Protein AF-A0A7Y6ERD9-F1 (afdb_monomer_lite)

Foldseek 3Di:
DDDDDDDFFEAPPPTPVVVLQVVDLFEWAKWFADLPPRDIDGADCDDPPQLFHWDADPPQLVRIFTQDPPPRDTHALVSTDCPPIWIAGPRFRWIDRPLPWIAGNVGHTDDRDPDYHYDDFQSPDPVDHSSRLVVQVVVCVPPVPSVSVSCRHGVSHHDYPPPDPPPDVVVVVVVDDDDPADDDPQFPDKDWDWDADQFKIWIWIWTAGPPRDIDTRDIDIQTGGRPDPVSVVVVVVVVPPD

InterPro domains:
  IPR046453 Phage terminase large subunit GpA, ATPase domain [PF05876] (3-79)
  IPR046454 Terminase large subunit GpA, endonuclease domain [PF20454] (116-241)
  IPR051220 Tail Fiber Assembly Chaperone [PTHR34413] (2-242)

pLDDT: mean 89.23, std 10.5, range [44.41, 98.19]

Organism: NCBI:txid248903

Radius of gyration: 27.46 Å; chains: 1; bounding box: 58×58×66 Å

Sequence (242 aa):
PKSIRGSTPKVRGTCQIERAASESPHFMRFHVACPHCGEEQYLKFGDKETPFGLKWTPDDPSSVFYLCEHNACVIRQQELDFTDARYICEKTGIWTRDGILWFSSSGEEIEPPDSVTFHIWTAYSPFTTWVQIVKDWMKTKGDTGKRKTFVNTTLGETWEAKIGERPDAEVMAERKEHYSAPVPDRVAYLTAGIDSQLDRYEMRVWGWGPGEESWLIDRQIIMGRHDDEQTLLRVDEAINKT

Structure (mmCIF, N/CA/C/O backbone):
data_AF-A0A7Y6ERD9-F1
#
_entry.id   AF-A0A7Y6ERD9-F1
#
loop_
_atom_site.group_PDB
_atom_site.id
_atom_site.type_symbol
_atom_site.label_atom_id
_atom_site.label_alt_id
_atom_site.label_comp_id
_atom_site.label_asym_id
_atom_site.label_entity_id
_atom_site.label_seq_id
_atom_site.pdbx_PDB_ins_code
_atom_site.Cartn_x
_atom_site.Cartn_y
_atom_site.Cartn_z
_atom_site.occupancy
_atom_site.B_iso_or_equiv
_atom_site.auth_seq_id
_atom_site.auth_comp_id
_atom_site.auth_asym_id
_atom_site.auth_atom_id
_atom_site.pdbx_PDB_model_num
ATOM 1 N N . PRO A 1 1 ? 16.386 22.119 -12.953 1.00 76.25 1 PRO A N 1
ATOM 2 C CA . PRO A 1 1 ? 16.936 21.617 -11.669 1.00 76.25 1 PRO A CA 1
ATOM 3 C C . PRO A 1 1 ? 16.232 20.306 -11.303 1.00 76.25 1 PRO A C 1
ATOM 5 O O . PRO A 1 1 ? 15.013 20.255 -11.425 1.00 76.25 1 PRO A O 1
ATOM 8 N N . LYS A 1 2 ? 16.966 19.254 -10.917 1.00 82.62 2 LYS A N 1
ATOM 9 C CA . LYS A 1 2 ? 16.381 17.947 -10.567 1.00 82.62 2 LYS A CA 1
ATOM 10 C C . LYS A 1 2 ? 15.686 18.037 -9.202 1.00 82.62 2 LYS A C 1
ATOM 12 O O . LYS A 1 2 ? 16.305 18.487 -8.242 1.00 82.62 2 LYS A O 1
ATOM 17 N N . SER A 1 3 ? 14.421 17.623 -9.108 1.00 88.06 3 SER A N 1
ATOM 18 C CA . SER A 1 3 ? 13.682 17.528 -7.839 1.00 88.06 3 SER A CA 1
ATOM 19 C C . SER A 1 3 ? 13.480 16.058 -7.486 1.00 88.06 3 SER A C 1
ATOM 21 O O . SER A 1 3 ? 12.948 15.304 -8.293 1.00 88.06 3 SER A O 1
ATOM 23 N N . ILE A 1 4 ? 13.924 15.645 -6.298 1.00 90.38 4 ILE A N 1
ATOM 24 C CA . ILE A 1 4 ? 13.724 14.288 -5.778 1.00 90.38 4 ILE A CA 1
ATOM 25 C C . ILE A 1 4 ? 12.970 14.423 -4.460 1.00 90.38 4 ILE A C 1
ATOM 27 O O . ILE A 1 4 ? 13.402 15.153 -3.567 1.00 90.38 4 ILE A O 1
ATOM 31 N N . ARG A 1 5 ? 11.829 13.744 -4.349 1.00 91.00 5 ARG A N 1
ATOM 32 C CA . ARG A 1 5 ? 10.969 13.748 -3.161 1.00 91.00 5 ARG A CA 1
ATOM 33 C C . ARG A 1 5 ? 10.787 12.302 -2.706 1.00 91.00 5 ARG A C 1
ATOM 35 O O . ARG A 1 5 ? 10.444 11.452 -3.517 1.00 91.00 5 ARG A O 1
ATOM 42 N N . GLY A 1 6 ? 11.009 12.031 -1.423 1.00 89.38 6 GLY A N 1
ATOM 43 C CA . GLY A 1 6 ? 10.802 10.714 -0.821 1.00 89.38 6 GLY A CA 1
ATOM 44 C C . GLY A 1 6 ? 10.173 10.859 0.559 1.00 89.38 6 GLY A C 1
ATOM 45 O O . GLY A 1 6 ? 10.646 11.646 1.377 1.00 89.38 6 GLY A O 1
ATOM 46 N N . SER A 1 7 ? 9.072 10.153 0.806 1.00 87.94 7 SER A N 1
ATOM 47 C CA . SER A 1 7 ? 8.397 10.113 2.105 1.00 87.94 7 SER A CA 1
ATOM 48 C C . SER A 1 7 ? 7.413 8.946 2.147 1.00 87.94 7 SER A C 1
ATOM 50 O O . SER A 1 7 ? 6.998 8.454 1.099 1.00 87.94 7 SER A O 1
ATOM 52 N N . THR A 1 8 ? 7.001 8.535 3.342 1.00 84.12 8 THR A N 1
ATOM 53 C CA . THR A 1 8 ? 5.861 7.631 3.500 1.00 84.12 8 THR A CA 1
ATOM 54 C C . THR A 1 8 ? 4.551 8.407 3.343 1.00 84.12 8 THR A C 1
ATOM 56 O O . THR A 1 8 ? 4.443 9.548 3.820 1.00 84.12 8 THR A O 1
ATOM 59 N N . PRO A 1 9 ? 3.530 7.834 2.683 1.00 87.81 9 PRO A N 1
ATOM 60 C CA . PRO A 1 9 ? 2.227 8.473 2.617 1.00 87.81 9 PRO A CA 1
ATOM 61 C C . PRO A 1 9 ? 1.593 8.652 3.995 1.00 87.81 9 PRO A C 1
ATOM 63 O O . PRO A 1 9 ? 1.952 7.994 4.966 1.00 87.81 9 PRO A O 1
ATOM 66 N N . LYS A 1 10 ? 0.653 9.593 4.087 1.00 89.56 10 LYS A N 1
ATOM 67 C CA . LYS A 1 10 ? -0.085 9.905 5.318 1.00 89.56 10 LYS A CA 1
ATOM 68 C C . LYS A 1 10 ? -1.585 9.809 5.048 1.00 89.56 10 LYS A C 1
ATOM 70 O O . LYS A 1 10 ? -2.051 8.835 4.464 1.00 89.56 10 LYS A O 1
ATOM 75 N N . VAL A 1 11 ? -2.354 10.801 5.481 1.00 86.00 11 VAL A N 1
ATOM 76 C CA . VAL A 1 11 ? -3.797 10.862 5.249 1.00 86.00 11 VAL A CA 1
ATOM 77 C C . VAL A 1 11 ? -4.055 11.292 3.809 1.00 86.00 11 VAL A C 1
ATOM 79 O O . VAL A 1 11 ? -3.484 12.288 3.360 1.00 86.00 11 VAL A O 1
ATOM 82 N N . ARG A 1 12 ? -4.912 10.550 3.110 1.00 83.62 12 ARG A N 1
ATOM 83 C CA . ARG A 1 12 ? -5.356 10.858 1.748 1.00 83.62 12 ARG A CA 1
ATOM 84 C C . ARG A 1 12 ? -5.877 12.296 1.644 1.00 83.62 12 ARG A C 1
ATOM 86 O O . ARG A 1 12 ? -6.495 12.809 2.576 1.00 83.62 12 ARG A O 1
ATOM 93 N N . GLY A 1 13 ? -5.578 12.972 0.540 1.00 80.00 13 GLY A N 1
ATOM 94 C CA . GLY A 1 13 ? -6.020 14.338 0.240 1.00 80.00 13 GLY A CA 1
ATOM 95 C C . GLY A 1 13 ? -5.223 15.450 0.933 1.00 80.00 13 GLY A C 1
ATOM 96 O O . GLY A 1 13 ? -5.180 16.571 0.436 1.00 80.00 13 GLY A O 1
ATOM 97 N N . THR A 1 14 ? -4.530 15.157 2.039 1.00 80.50 14 THR A N 1
ATOM 98 C CA . THR A 1 14 ? -3.622 16.113 2.719 1.00 80.50 14 THR A CA 1
ATOM 99 C C . THR A 1 14 ? -2.149 15.721 2.595 1.00 80.50 14 THR A C 1
ATOM 101 O O . THR A 1 14 ? -1.252 16.447 3.035 1.00 80.50 14 THR A O 1
ATOM 104 N N . CYS A 1 15 ? -1.870 14.560 2.001 1.00 84.50 15 CYS A N 1
ATOM 105 C CA . CYS A 1 15 ? -0.537 14.003 1.922 1.00 84.50 15 CYS A CA 1
ATOM 106 C C . CYS A 1 15 ? 0.304 14.685 0.830 1.00 84.50 15 CYS A C 1
ATOM 108 O O . CYS A 1 15 ? -0.015 14.656 -0.355 1.00 84.50 15 CYS A O 1
ATOM 110 N N . GLN A 1 16 ? 1.441 15.262 1.229 1.00 86.50 16 GLN A N 1
ATOM 111 C CA . GLN A 1 16 ? 2.345 15.950 0.301 1.00 86.50 16 GLN A CA 1
ATOM 112 C C . GLN A 1 16 ? 2.974 15.007 -0.731 1.00 86.50 16 GLN A C 1
ATOM 114 O O . GLN A 1 16 ? 3.121 15.397 -1.888 1.00 86.50 16 GLN A O 1
ATOM 119 N N . ILE A 1 17 ? 3.335 13.778 -0.331 1.00 89.69 17 ILE A N 1
ATOM 120 C CA . ILE A 1 17 ? 3.930 12.810 -1.261 1.00 89.69 17 ILE A CA 1
ATOM 121 C C . ILE A 1 17 ? 2.890 12.252 -2.234 1.00 89.69 17 ILE A C 1
ATOM 123 O O . ILE A 1 17 ? 3.212 12.073 -3.398 1.00 89.69 17 ILE A O 1
ATOM 127 N N . GLU A 1 18 ? 1.635 12.082 -1.806 1.00 89.50 18 GLU A N 1
ATOM 128 C CA . GLU A 1 18 ? 0.522 11.738 -2.701 1.00 89.50 18 GLU A CA 1
ATOM 129 C C . GLU A 1 1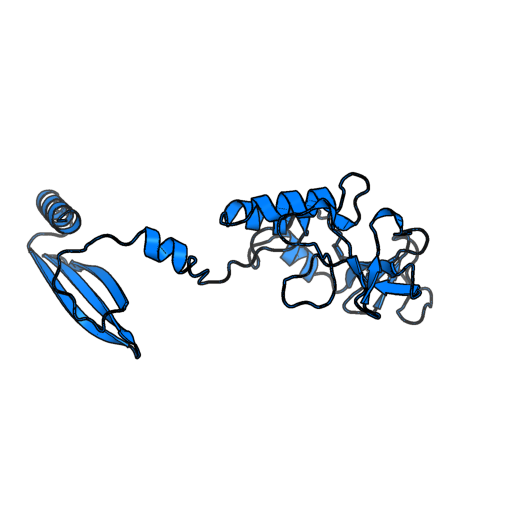8 ? 0.322 12.817 -3.768 1.00 89.50 18 GLU A C 1
ATOM 131 O O . GLU A 1 18 ? 0.272 12.512 -4.958 1.00 89.50 18 GLU A O 1
ATOM 136 N N . ARG A 1 19 ? 0.284 14.092 -3.358 1.00 88.06 19 ARG A N 1
ATOM 137 C CA . ARG A 1 19 ? 0.171 15.212 -4.297 1.00 88.06 19 ARG A CA 1
ATOM 138 C C . ARG A 1 19 ? 1.338 15.233 -5.283 1.00 88.06 19 ARG A C 1
ATOM 140 O O . ARG A 1 19 ? 1.111 15.252 -6.487 1.00 88.06 19 ARG A O 1
ATOM 147 N N . ALA A 1 20 ? 2.572 15.152 -4.787 1.00 89.44 20 ALA A N 1
ATOM 148 C CA . ALA A 1 20 ? 3.766 15.103 -5.628 1.00 89.44 20 ALA A CA 1
ATOM 149 C C . ALA A 1 20 ? 3.763 13.909 -6.599 1.00 89.44 20 ALA A C 1
ATOM 151 O O . ALA A 1 20 ? 4.152 14.060 -7.751 1.00 89.44 20 ALA A O 1
ATOM 152 N N . ALA A 1 21 ? 3.305 12.741 -6.147 1.00 91.19 21 ALA A N 1
ATOM 153 C CA . ALA A 1 21 ? 3.159 11.553 -6.976 1.00 91.19 21 ALA A CA 1
ATOM 154 C C . ALA A 1 21 ? 2.118 11.751 -8.089 1.00 91.19 21 ALA A C 1
ATOM 156 O O . ALA A 1 21 ? 2.319 11.330 -9.227 1.00 91.19 21 ALA A O 1
ATOM 157 N N . SER A 1 22 ? 1.006 12.420 -7.772 1.00 89.88 22 SER A N 1
ATOM 158 C CA . SER A 1 22 ? -0.070 12.696 -8.729 1.00 89.88 22 SER A CA 1
ATOM 159 C C . SER A 1 22 ? 0.305 13.724 -9.803 1.00 89.88 22 SER A C 1
ATOM 161 O O . SER A 1 22 ? -0.257 13.676 -10.894 1.00 89.88 22 SER A O 1
ATOM 163 N N . GLU A 1 23 ? 1.274 14.607 -9.523 1.00 91.50 23 GLU A N 1
ATOM 164 C CA . GLU A 1 23 ? 1.829 15.563 -10.497 1.00 91.50 23 GLU A CA 1
ATOM 165 C C . GLU A 1 23 ? 2.577 14.852 -11.637 1.00 91.50 23 GLU A C 1
ATOM 167 O O . GLU A 1 23 ? 2.706 15.405 -12.729 1.00 91.50 23 GLU A O 1
ATOM 172 N N . SER A 1 24 ? 3.067 13.628 -11.409 1.00 91.50 24 SER A N 1
ATOM 173 C CA . SER A 1 24 ? 3.712 12.834 -12.450 1.00 91.50 24 SER A CA 1
ATOM 174 C C . SER A 1 24 ? 2.681 12.081 -13.309 1.00 91.50 24 SER A C 1
ATOM 176 O O . SER A 1 24 ? 1.790 11.391 -12.785 1.00 91.50 24 SER A O 1
ATOM 178 N N . PRO A 1 25 ? 2.822 12.121 -14.648 1.00 92.88 25 PRO A N 1
ATOM 179 C CA . PRO A 1 25 ? 2.014 11.295 -15.538 1.00 92.88 25 PRO A CA 1
ATOM 180 C C . PRO A 1 25 ? 2.385 9.806 -15.454 1.00 92.88 25 PRO A C 1
ATOM 182 O O . PRO A 1 25 ? 1.611 8.971 -15.921 1.00 92.88 25 PRO A O 1
ATOM 185 N N . HIS A 1 26 ? 3.516 9.456 -14.831 1.00 95.81 26 HIS A N 1
ATOM 186 C CA . HIS A 1 26 ? 4.028 8.091 -14.771 1.00 95.81 26 HIS A CA 1
ATOM 187 C C . HIS A 1 26 ? 4.085 7.581 -13.330 1.00 95.81 26 HIS A C 1
ATOM 189 O O . HIS A 1 26 ? 4.897 8.034 -12.524 1.00 95.81 26 HIS A O 1
ATOM 195 N N . PHE A 1 27 ? 3.215 6.622 -13.009 1.00 96.62 27 PHE A N 1
ATOM 196 C CA . PHE A 1 27 ? 3.163 5.977 -11.699 1.00 96.62 27 PHE A CA 1
ATOM 197 C C . PHE A 1 27 ? 3.638 4.530 -11.827 1.00 96.62 27 PHE A C 1
ATOM 199 O O . PHE A 1 27 ? 2.921 3.672 -12.339 1.00 96.62 27 PHE A O 1
ATOM 206 N N . MET A 1 28 ? 4.869 4.288 -11.399 1.00 97.75 28 MET A N 1
ATOM 207 C CA . MET A 1 28 ? 5.601 3.048 -11.602 1.00 97.75 28 MET A CA 1
ATOM 208 C C . MET A 1 28 ? 5.367 2.080 -10.439 1.00 97.75 28 MET A C 1
ATOM 210 O O . MET A 1 28 ? 5.670 2.401 -9.284 1.00 97.75 28 MET A O 1
ATOM 214 N N . ARG A 1 29 ? 4.893 0.872 -10.747 1.00 97.88 29 ARG A N 1
ATOM 215 C CA . ARG A 1 29 ? 4.809 -0.263 -9.816 1.00 97.88 29 ARG A CA 1
ATOM 216 C C . ARG A 1 29 ? 5.898 -1.268 -10.125 1.00 97.88 29 ARG A C 1
ATOM 218 O O . ARG A 1 29 ? 6.278 -1.420 -11.279 1.00 97.88 29 ARG A O 1
ATOM 225 N N . PHE A 1 30 ? 6.379 -1.967 -9.105 1.00 97.88 30 PHE A N 1
ATOM 226 C CA . PHE A 1 30 ? 7.384 -3.010 -9.277 1.00 97.88 30 PHE A CA 1
ATOM 227 C C . PHE A 1 30 ? 6.714 -4.352 -9.595 1.00 97.88 30 PHE A C 1
ATOM 229 O O . PHE A 1 30 ? 6.098 -4.969 -8.724 1.00 97.88 30 PHE A O 1
ATOM 236 N N . HIS A 1 31 ? 6.791 -4.780 -10.850 1.00 97.88 31 HIS A N 1
ATOM 237 C CA . HIS A 1 31 ? 6.211 -6.028 -11.330 1.00 97.88 31 HIS A CA 1
ATOM 238 C C . HIS A 1 31 ? 7.213 -7.173 -11.210 1.00 97.88 31 HIS A C 1
ATOM 240 O O . HIS A 1 31 ? 8.402 -7.008 -11.479 1.00 97.88 31 HIS A O 1
ATOM 246 N N . VAL A 1 32 ? 6.702 -8.336 -10.824 1.00 97.25 32 VAL A N 1
ATOM 247 C CA . VAL A 1 32 ? 7.420 -9.603 -10.709 1.00 97.25 32 VAL A CA 1
ATOM 248 C C . VAL A 1 32 ? 6.635 -10.684 -11.443 1.00 97.25 32 VAL A C 1
ATOM 250 O O . VAL A 1 32 ? 5.400 -10.683 -11.426 1.00 97.25 32 VAL A O 1
ATOM 253 N N . ALA A 1 33 ? 7.339 -11.606 -12.092 1.00 96.94 33 ALA A N 1
ATOM 254 C CA . ALA A 1 33 ? 6.712 -12.742 -12.751 1.00 96.94 33 ALA A CA 1
ATOM 255 C C . ALA A 1 33 ? 6.237 -13.769 -11.714 1.00 96.94 33 ALA A C 1
ATOM 257 O O . ALA A 1 33 ? 6.915 -14.049 -10.722 1.00 96.94 33 ALA A O 1
ATOM 258 N N . CYS A 1 34 ? 5.063 -14.360 -11.935 1.00 97.12 34 CYS A N 1
ATOM 259 C CA . CYS A 1 34 ? 4.647 -15.526 -11.167 1.00 97.12 34 CYS A CA 1
ATOM 260 C C . CYS A 1 34 ? 5.560 -16.722 -11.502 1.00 97.12 34 CYS A C 1
ATOM 262 O O . CYS A 1 34 ? 5.625 -17.100 -12.672 1.00 97.12 34 CYS A O 1
ATOM 264 N N . PRO A 1 35 ? 6.170 -17.407 -10.516 1.00 96.81 35 PRO A N 1
ATOM 265 C CA . PRO A 1 35 ? 7.061 -18.543 -10.781 1.00 96.81 35 PRO A CA 1
ATOM 266 C C . PRO A 1 35 ? 6.347 -19.766 -11.380 1.00 96.81 35 PRO A C 1
ATOM 268 O O . PRO A 1 35 ? 7.000 -20.679 -11.876 1.00 96.81 35 PRO A O 1
ATOM 271 N N . HIS A 1 36 ? 5.010 -19.805 -11.346 1.00 96.88 36 HIS A N 1
ATOM 272 C CA . HIS A 1 36 ? 4.224 -20.940 -11.837 1.00 96.88 36 HIS A CA 1
ATOM 273 C C . HIS A 1 36 ? 3.577 -20.700 -13.204 1.00 96.88 36 HIS A C 1
ATOM 275 O O . HIS A 1 36 ? 3.458 -21.644 -13.979 1.00 96.88 36 HIS A O 1
ATOM 281 N N . CYS A 1 37 ? 3.144 -19.470 -13.505 1.00 96.62 37 CYS A N 1
ATOM 282 C CA . CYS A 1 37 ? 2.483 -19.153 -14.778 1.00 96.62 37 CYS A CA 1
ATOM 283 C C . CYS A 1 37 ? 3.242 -18.151 -15.657 1.00 96.62 37 CYS A C 1
ATOM 285 O O . CYS A 1 37 ? 2.848 -17.948 -16.797 1.00 96.62 37 CYS A O 1
ATOM 287 N N . GLY A 1 38 ? 4.312 -17.528 -15.157 1.00 95.69 38 GLY A N 1
ATOM 288 C CA . GLY A 1 38 ? 5.125 -16.558 -15.898 1.00 95.69 38 GLY A CA 1
ATOM 289 C C . GLY A 1 38 ? 4.508 -15.164 -16.032 1.00 95.69 38 GLY A C 1
ATOM 290 O O . GLY A 1 38 ? 5.237 -14.217 -16.306 1.00 95.69 38 GLY A O 1
ATOM 291 N N . GLU A 1 39 ? 3.205 -15.009 -15.790 1.00 96.31 39 GLU A N 1
ATOM 292 C CA . GLU A 1 39 ? 2.528 -13.715 -15.908 1.00 96.31 39 GLU A CA 1
ATOM 293 C C . GLU A 1 39 ? 3.037 -12.698 -14.877 1.00 96.31 39 GLU A C 1
ATOM 295 O O . GLU A 1 39 ? 3.214 -13.009 -13.691 1.00 96.31 39 GLU A O 1
ATOM 300 N N . GLU A 1 40 ? 3.256 -11.465 -15.336 1.00 95.31 40 GLU A N 1
ATOM 301 C CA . GLU A 1 40 ? 3.772 -10.366 -14.523 1.00 95.31 40 GLU A CA 1
ATOM 302 C C . GLU A 1 40 ? 2.666 -9.684 -13.718 1.00 95.31 40 GLU A C 1
ATOM 304 O O . GLU A 1 40 ? 1.596 -9.359 -14.226 1.00 95.31 40 GLU A O 1
ATOM 309 N N . GLN A 1 41 ? 2.951 -9.392 -12.454 1.00 96.25 41 GLN A N 1
ATOM 310 C CA . GLN A 1 41 ? 2.038 -8.697 -11.548 1.00 96.25 41 GLN A CA 1
ATOM 311 C C . GLN A 1 41 ? 2.835 -7.901 -10.523 1.00 96.25 41 GLN A C 1
ATOM 313 O O . GLN A 1 41 ? 3.973 -8.248 -10.209 1.00 96.25 41 GLN A O 1
ATOM 318 N N . TYR A 1 42 ? 2.239 -6.874 -9.931 1.00 96.94 42 TYR A N 1
ATOM 319 C CA . TYR A 1 42 ? 2.773 -6.317 -8.692 1.00 96.94 42 TYR A CA 1
ATOM 320 C C . TYR A 1 42 ? 2.030 -6.916 -7.497 1.00 96.94 42 TYR A C 1
ATOM 322 O O . TYR A 1 42 ? 0.828 -7.174 -7.541 1.00 96.94 42 TYR A O 1
ATOM 330 N N . LEU A 1 43 ? 2.759 -7.151 -6.411 1.00 96.75 43 LEU A N 1
ATOM 331 C CA . LEU A 1 43 ? 2.226 -7.737 -5.197 1.00 96.75 43 LEU A CA 1
ATOM 332 C C . LEU A 1 43 ? 1.262 -6.765 -4.526 1.00 96.75 43 LEU A C 1
ATOM 334 O O . LEU A 1 43 ? 1.602 -5.607 -4.282 1.00 96.75 43 LEU A O 1
ATOM 338 N N . LYS A 1 44 ? 0.084 -7.267 -4.167 1.00 95.88 44 LYS A N 1
ATOM 339 C CA . LYS A 1 44 ? -0.929 -6.555 -3.381 1.00 95.88 44 LYS A CA 1
ATOM 340 C C . LYS A 1 44 ? -1.112 -7.245 -2.035 1.00 95.88 44 LYS A C 1
ATOM 342 O O . LYS A 1 44 ? -1.067 -8.470 -1.952 1.00 95.88 44 LYS A O 1
ATOM 347 N N . PHE A 1 45 ? -1.355 -6.474 -0.977 1.00 95.50 45 PHE A N 1
ATOM 348 C CA . PHE A 1 45 ? -1.686 -7.070 0.320 1.00 95.50 45 PHE A CA 1
ATOM 349 C C . PHE A 1 45 ? -2.980 -7.888 0.231 1.00 95.50 45 PHE A C 1
ATOM 351 O O . PHE A 1 45 ? -3.013 -9.029 0.679 1.00 95.50 45 PHE A O 1
ATOM 358 N N . GLY A 1 46 ? -3.991 -7.345 -0.454 1.00 87.56 46 GLY A N 1
ATOM 359 C CA . GLY A 1 46 ? -5.305 -7.964 -0.606 1.00 87.56 46 GLY A CA 1
ATOM 360 C C . GLY A 1 46 ? -6.189 -7.775 0.628 1.00 87.56 46 GLY A C 1
ATO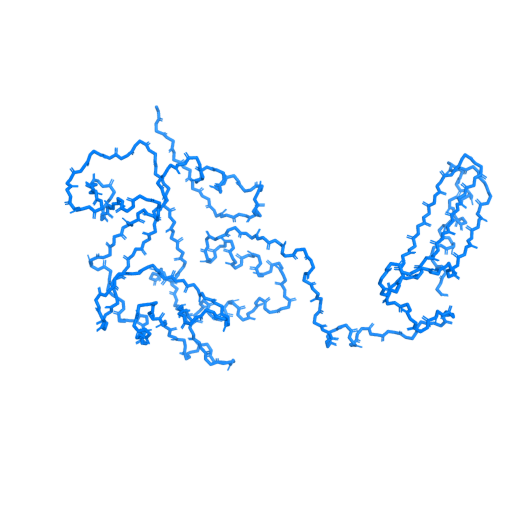M 361 O O . GLY A 1 46 ? -5.734 -7.414 1.712 1.00 87.56 46 GLY A O 1
ATOM 362 N N . ASP A 1 47 ? -7.482 -8.015 0.458 1.00 81.44 47 ASP A N 1
ATOM 363 C CA . ASP A 1 47 ? -8.455 -8.058 1.547 1.00 81.44 47 ASP A CA 1
ATOM 364 C C . ASP A 1 47 ? -9.242 -9.379 1.511 1.00 81.44 47 ASP A C 1
ATOM 366 O O . ASP A 1 47 ? -8.861 -10.336 0.828 1.00 81.44 47 ASP A O 1
ATOM 370 N N . LYS A 1 48 ? -10.312 -9.468 2.307 1.00 76.81 48 LYS A N 1
ATOM 371 C CA . LYS A 1 48 ? -11.141 -10.676 2.398 1.00 76.81 48 LYS A CA 1
ATOM 372 C C . LYS A 1 48 ? -11.928 -10.947 1.108 1.00 76.81 48 LYS A C 1
ATOM 374 O O . LYS A 1 48 ? -12.268 -12.098 0.859 1.00 76.81 48 LYS A O 1
ATOM 379 N N . GLU A 1 49 ? -12.214 -9.918 0.316 1.00 81.69 49 GLU A N 1
ATOM 380 C CA . GLU A 1 49 ? -13.055 -10.001 -0.885 1.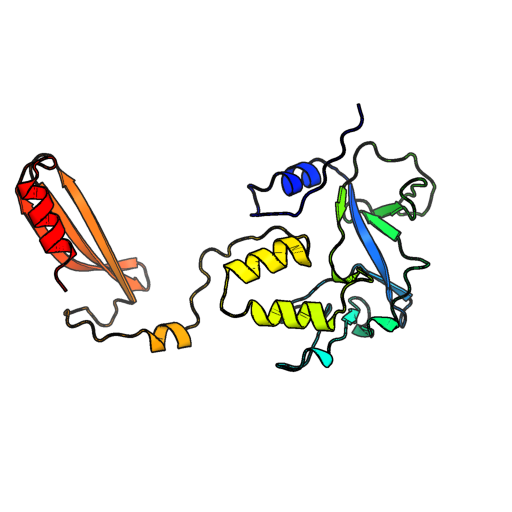00 81.69 49 GLU A CA 1
ATOM 381 C C . GLU A 1 49 ? -12.221 -10.188 -2.157 1.00 81.69 49 GLU A C 1
ATOM 383 O O . GLU A 1 49 ? -12.657 -10.825 -3.113 1.00 81.69 49 GLU A O 1
ATOM 388 N N . THR A 1 50 ? -10.989 -9.686 -2.153 1.00 88.31 50 THR A N 1
ATOM 389 C CA . THR A 1 50 ? -10.057 -9.796 -3.270 1.00 88.31 50 THR A CA 1
ATOM 390 C C . THR A 1 50 ? -9.604 -11.255 -3.426 1.00 88.31 50 THR A C 1
ATOM 392 O O . THR A 1 50 ? -9.060 -11.812 -2.473 1.00 88.31 50 THR A O 1
ATOM 395 N N . PRO A 1 51 ? -9.752 -11.902 -4.596 1.00 90.69 51 PRO A N 1
ATOM 396 C CA . PRO A 1 51 ? -9.397 -13.317 -4.768 1.00 90.69 51 PRO A CA 1
ATOM 397 C C . PRO A 1 51 ? -7.880 -13.580 -4.814 1.00 90.69 51 PRO A C 1
ATOM 399 O O . PRO A 1 51 ? -7.448 -14.715 -4.644 1.00 90.69 51 PRO A O 1
ATOM 402 N N . PHE A 1 52 ? -7.069 -12.539 -4.998 1.00 95.06 52 PHE A N 1
ATOM 403 C CA . PHE A 1 52 ? -5.605 -12.583 -5.059 1.00 95.06 52 PHE A CA 1
ATOM 404 C C . PHE A 1 52 ? -4.958 -11.796 -3.903 1.00 95.06 52 PHE A C 1
ATOM 406 O O . PHE A 1 52 ? -5.653 -11.232 -3.050 1.00 95.06 52 PHE A O 1
ATOM 413 N N . GLY A 1 53 ? -3.625 -11.757 -3.860 1.00 96.75 53 GLY A N 1
ATOM 414 C CA . GLY A 1 53 ? -2.856 -11.080 -2.809 1.00 96.75 53 GLY A CA 1
ATOM 415 C C . GLY A 1 53 ? -2.392 -12.028 -1.702 1.00 96.75 53 GLY A C 1
ATOM 416 O O . GLY A 1 53 ? -2.419 -13.248 -1.871 1.00 96.75 53 GLY A O 1
ATOM 417 N N . LEU A 1 54 ? -1.969 -11.487 -0.557 1.00 96.50 54 LEU A N 1
ATOM 418 C CA . LEU A 1 54 ? -1.568 -12.309 0.586 1.00 96.50 54 LEU A CA 1
ATOM 419 C C . LEU A 1 54 ? -2.790 -12.984 1.221 1.00 96.50 54 LEU A C 1
ATOM 421 O O . LEU A 1 54 ? -3.782 -12.332 1.550 1.00 96.50 54 LEU A O 1
ATOM 425 N N . LYS A 1 55 ? -2.700 -14.300 1.419 1.00 95.69 55 LYS A N 1
ATOM 426 C CA . LYS A 1 55 ? -3.713 -15.142 2.066 1.00 95.69 55 LYS A CA 1
ATOM 427 C C . LYS A 1 55 ? -3.076 -15.971 3.163 1.00 95.69 55 LYS A C 1
ATOM 429 O O . LYS A 1 55 ? -1.929 -16.386 3.044 1.00 95.69 55 LYS A O 1
ATOM 434 N N . TRP A 1 56 ? -3.824 -16.194 4.232 1.00 95.25 56 TRP A N 1
ATOM 435 C CA . TRP A 1 56 ? -3.406 -16.987 5.382 1.00 95.25 56 TRP A CA 1
ATOM 436 C C . TRP A 1 56 ? -4.642 -17.530 6.101 1.00 95.25 56 TRP A C 1
ATOM 438 O O . TRP A 1 56 ? -5.744 -16.984 5.988 1.00 95.25 56 TRP A O 1
ATOM 448 N N . THR A 1 57 ? -4.449 -18.605 6.852 1.00 93.44 57 THR A N 1
ATOM 449 C CA . THR A 1 57 ? -5.464 -19.168 7.745 1.00 93.44 57 THR A CA 1
ATOM 450 C C . THR A 1 57 ? -5.652 -18.241 8.950 1.00 93.44 57 THR A C 1
ATOM 452 O O . THR A 1 57 ? -4.655 -17.736 9.478 1.00 93.44 57 THR A O 1
ATOM 455 N N . PRO A 1 58 ? -6.894 -17.994 9.412 1.00 89.38 58 PRO A N 1
ATOM 456 C CA . PRO A 1 58 ? -7.137 -17.229 10.632 1.00 89.38 58 PRO A CA 1
ATOM 457 C C . PRO A 1 58 ? -6.268 -17.718 11.797 1.00 89.38 58 PRO A C 1
ATOM 459 O O . PRO A 1 58 ? -6.092 -18.918 11.977 1.00 89.38 58 PRO A O 1
ATOM 462 N N . ASP A 1 59 ? -5.698 -16.771 12.542 1.00 90.25 59 ASP A N 1
ATOM 463 C CA . ASP A 1 59 ? -4.829 -17.006 13.705 1.00 90.25 59 ASP A CA 1
ATOM 464 C C . ASP A 1 59 ? -3.516 -17.779 13.444 1.00 90.25 59 ASP A C 1
ATOM 466 O O . ASP A 1 59 ? -2.736 -17.985 14.374 1.00 90.25 59 ASP A O 1
ATOM 470 N N . ASP A 1 60 ? -3.189 -18.103 12.185 1.00 94.88 60 ASP A N 1
ATOM 471 C CA . ASP A 1 60 ? -1.909 -18.704 11.795 1.00 94.88 60 ASP A CA 1
ATOM 472 C C . ASP A 1 60 ? -1.165 -17.867 10.732 1.00 94.88 60 ASP A C 1
ATOM 474 O O . ASP A 1 60 ? -1.257 -18.131 9.528 1.00 94.88 60 ASP A O 1
ATOM 478 N N . PRO A 1 61 ? -0.349 -16.880 11.154 1.00 94.38 61 PRO A N 1
ATOM 479 C CA . PRO A 1 61 ? 0.487 -16.088 10.251 1.00 94.38 61 PRO A CA 1
ATOM 480 C C . PRO A 1 61 ? 1.523 -16.900 9.469 1.00 94.38 61 PRO A C 1
ATOM 482 O O . PRO A 1 61 ? 2.042 -16.411 8.468 1.00 94.38 61 PRO A O 1
ATOM 485 N N . SER A 1 62 ? 1.893 -18.093 9.948 1.00 96.19 62 SER A N 1
ATOM 486 C CA . SER A 1 62 ? 2.921 -18.916 9.303 1.00 96.19 62 SER A CA 1
ATOM 487 C C . SER A 1 62 ? 2.412 -19.582 8.026 1.00 96.19 62 SER A C 1
ATOM 489 O O . SER A 1 62 ? 3.202 -19.856 7.126 1.00 96.19 62 SER A O 1
ATOM 491 N N . SER A 1 63 ? 1.091 -19.741 7.910 1.00 96.19 63 SER A N 1
ATOM 492 C CA . SER A 1 63 ? 0.416 -20.256 6.718 1.00 96.19 63 SER A CA 1
ATOM 493 C C . SER A 1 63 ? 0.353 -19.271 5.548 1.00 96.19 63 SER A C 1
ATOM 495 O O . SER A 1 63 ? -0.299 -19.574 4.554 1.00 96.19 63 SER A O 1
ATOM 497 N N . VAL A 1 64 ? 0.973 -18.089 5.646 1.00 97.25 64 VAL A N 1
ATOM 498 C CA . VAL A 1 64 ? 0.862 -17.066 4.603 1.00 97.25 64 VAL A CA 1
ATOM 499 C C . VAL A 1 64 ? 1.471 -17.510 3.271 1.00 97.25 64 VAL A C 1
ATOM 501 O O . VAL A 1 64 ? 2.601 -17.992 3.197 1.00 97.25 64 VAL A O 1
ATOM 504 N N . PHE A 1 65 ? 0.727 -17.265 2.201 1.00 96.81 65 PHE A N 1
ATOM 505 C CA . PHE A 1 65 ? 1.164 -17.373 0.814 1.00 96.81 65 PHE A CA 1
ATOM 506 C C . PHE A 1 65 ? 0.569 -16.223 0.003 1.00 96.81 65 PHE A C 1
ATOM 508 O O . PHE A 1 65 ? -0.322 -15.509 0.465 1.00 96.81 65 PHE A O 1
ATOM 515 N N . TYR A 1 66 ? 1.059 -16.035 -1.214 1.00 97.75 66 TYR A N 1
ATOM 516 C CA . TYR A 1 66 ? 0.505 -15.073 -2.155 1.00 97.75 66 TYR A CA 1
ATOM 517 C C . TYR A 1 66 ? -0.282 -15.805 -3.243 1.00 97.75 66 TYR A C 1
ATOM 519 O O . TYR A 1 66 ? 0.226 -16.753 -3.837 1.00 97.75 66 TYR A O 1
ATOM 527 N N . LEU A 1 67 ? -1.510 -15.370 -3.522 1.00 97.56 67 LEU A N 1
ATOM 528 C CA . LEU A 1 67 ? -2.289 -15.832 -4.670 1.00 97.56 67 LEU A CA 1
ATOM 529 C C . LEU A 1 67 ? -2.073 -14.912 -5.866 1.00 97.56 67 LEU A C 1
ATOM 531 O O . LEU A 1 67 ? -2.349 -13.714 -5.785 1.00 97.56 67 LEU A O 1
ATOM 535 N N . CYS A 1 68 ? -1.613 -15.491 -6.976 1.00 96.88 68 CYS A N 1
ATOM 536 C CA . CYS A 1 68 ? -1.441 -14.797 -8.251 1.00 96.88 68 CYS A CA 1
ATOM 537 C C . CYS A 1 68 ? -2.770 -14.243 -8.789 1.00 96.88 68 CYS A C 1
ATOM 539 O O . CYS A 1 68 ? -3.777 -14.950 -8.789 1.00 96.88 68 CYS A O 1
ATOM 541 N N . GLU A 1 69 ? -2.758 -13.011 -9.304 1.00 96.06 69 GLU A N 1
ATOM 542 C CA . GLU A 1 69 ? -3.958 -12.362 -9.853 1.00 96.06 69 GLU A CA 1
ATOM 543 C C . GLU A 1 69 ? -4.431 -12.925 -11.201 1.00 96.06 69 GLU A C 1
ATOM 545 O O . GLU A 1 69 ? -5.607 -12.796 -11.526 1.00 96.06 69 GLU A O 1
ATOM 550 N N . HIS A 1 70 ? -3.549 -13.598 -11.946 1.00 96.19 70 HIS A N 1
ATOM 551 C CA . HIS A 1 70 ? -3.846 -14.116 -13.287 1.00 96.19 70 HIS A CA 1
ATOM 552 C C . HIS A 1 70 ? -4.414 -15.532 -13.268 1.00 96.19 70 HIS A C 1
ATOM 554 O O . HIS A 1 70 ? -5.420 -15.817 -13.908 1.00 96.19 70 HIS A O 1
ATOM 560 N N . ASN A 1 71 ? -3.768 -16.424 -12.513 1.00 95.19 71 ASN A N 1
ATOM 561 C CA . ASN A 1 71 ? -4.047 -17.864 -12.551 1.00 95.19 71 ASN A CA 1
ATOM 562 C C . ASN A 1 71 ? -4.271 -18.482 -11.161 1.00 95.19 71 ASN A C 1
ATOM 564 O O . ASN A 1 71 ? -4.276 -19.704 -11.028 1.00 95.19 71 ASN A O 1
ATOM 568 N N . ALA A 1 72 ? -4.408 -17.661 -10.111 1.00 94.88 72 ALA A N 1
ATOM 569 C CA . ALA A 1 72 ? -4.599 -18.109 -8.725 1.00 94.88 72 ALA A CA 1
ATOM 570 C C . ALA A 1 72 ? -3.539 -19.117 -8.230 1.00 94.88 72 ALA A C 1
ATOM 572 O O . ALA A 1 72 ? -3.791 -19.921 -7.332 1.00 94.88 72 ALA A O 1
ATOM 573 N N . CYS A 1 73 ? -2.331 -19.077 -8.800 1.00 97.19 73 CYS A N 1
ATOM 574 C CA . CYS A 1 73 ? -1.213 -19.888 -8.338 1.00 97.19 73 CYS A CA 1
ATOM 575 C C . CYS A 1 73 ? -0.835 -19.504 -6.902 1.00 97.19 73 CYS A C 1
ATOM 577 O O . CYS A 1 73 ? -0.766 -18.317 -6.574 1.00 97.19 73 CYS A O 1
ATOM 579 N N . VAL A 1 74 ? -0.551 -20.508 -6.074 1.00 97.50 74 VAL A N 1
ATOM 580 C CA . VAL A 1 74 ? -0.057 -20.339 -4.703 1.00 97.50 74 VAL A CA 1
ATOM 581 C C . VAL A 1 74 ? 1.450 -20.131 -4.753 1.00 97.50 74 VAL A C 1
ATOM 583 O O . VAL A 1 74 ? 2.172 -21.064 -5.067 1.00 97.50 74 VAL A O 1
ATOM 586 N N . ILE A 1 75 ? 1.907 -18.925 -4.429 1.00 97.50 75 ILE A N 1
ATOM 587 C CA . ILE A 1 75 ? 3.319 -18.535 -4.428 1.00 97.50 75 ILE A CA 1
ATOM 588 C C . ILE A 1 75 ? 3.792 -18.417 -2.978 1.00 97.50 75 ILE A C 1
ATOM 590 O O . ILE A 1 75 ? 3.169 -17.715 -2.175 1.00 97.50 75 ILE A O 1
ATOM 594 N N . ARG A 1 76 ? 4.912 -19.049 -2.625 1.00 96.69 76 ARG A N 1
ATOM 595 C CA . ARG A 1 76 ? 5.623 -18.802 -1.362 1.00 96.69 76 ARG A CA 1
ATOM 596 C C . ARG A 1 76 ? 6.683 -17.728 -1.553 1.00 96.69 76 ARG A C 1
ATOM 598 O O . ARG A 1 76 ? 7.258 -17.585 -2.624 1.00 96.69 76 ARG A O 1
ATOM 605 N N . GLN A 1 77 ? 7.003 -17.006 -0.479 1.00 95.38 77 GLN A N 1
ATOM 606 C CA . GLN A 1 77 ? 7.957 -15.891 -0.540 1.00 95.38 77 GLN A CA 1
ATOM 607 C C . GLN A 1 77 ? 9.321 -16.296 -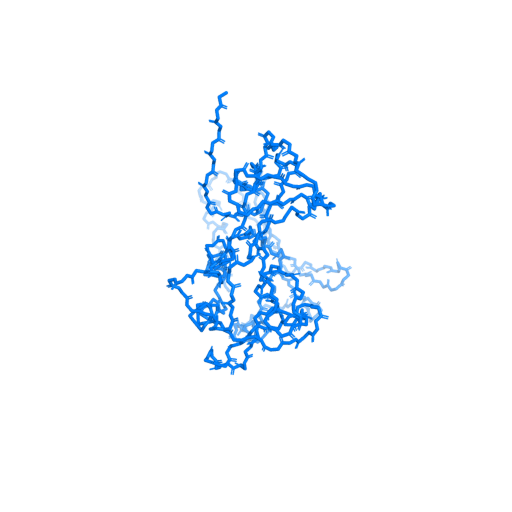1.129 1.00 95.38 77 GLN A C 1
ATOM 609 O O . GLN A 1 77 ? 9.930 -15.515 -1.847 1.00 95.38 77 GLN A O 1
ATOM 614 N N . GLN A 1 78 ? 9.792 -17.512 -0.835 1.00 94.31 78 GLN A N 1
ATOM 615 C CA . GLN A 1 78 ? 11.088 -18.026 -1.302 1.00 94.31 78 GLN A CA 1
ATOM 616 C C . GLN A 1 78 ? 11.107 -18.358 -2.800 1.00 94.31 78 GLN A C 1
ATOM 618 O O . GLN A 1 78 ? 12.181 -18.535 -3.360 1.00 94.31 78 GLN A O 1
ATOM 623 N N . GLU A 1 79 ? 9.935 -18.481 -3.426 1.00 95.62 79 GLU A N 1
ATOM 624 C CA . GLU A 1 79 ? 9.790 -18.789 -4.851 1.00 95.62 79 GLU A CA 1
ATOM 625 C C . GLU A 1 79 ? 9.805 -17.522 -5.711 1.00 95.62 79 GLU A C 1
ATOM 627 O O . GLU A 1 79 ? 9.835 -17.620 -6.935 1.00 95.62 79 GLU A O 1
ATOM 632 N N . LEU A 1 80 ? 9.761 -16.333 -5.097 1.00 93.12 80 LEU A N 1
ATOM 633 C CA . LEU A 1 80 ? 9.851 -15.092 -5.851 1.00 93.12 80 LEU A CA 1
ATOM 634 C C . LEU A 1 80 ? 11.257 -14.883 -6.394 1.00 93.12 80 LEU A C 1
ATOM 636 O O . LEU A 1 80 ? 12.226 -14.791 -5.640 1.00 93.12 80 LEU A O 1
ATOM 640 N N . ASP A 1 81 ? 11.320 -14.721 -7.710 1.00 92.19 81 ASP A N 1
ATOM 641 C CA . ASP A 1 81 ? 12.511 -14.309 -8.430 1.00 92.19 81 ASP A CA 1
ATOM 642 C C . ASP A 1 81 ? 12.358 -12.861 -8.907 1.00 92.19 81 ASP A C 1
ATOM 644 O O . ASP A 1 81 ? 11.373 -12.493 -9.553 1.00 92.19 81 ASP A O 1
ATOM 648 N N . PHE A 1 82 ? 13.343 -12.032 -8.568 1.00 93.38 82 PHE A N 1
ATOM 649 C CA . PHE A 1 82 ? 13.398 -10.628 -8.967 1.00 93.38 82 PHE A CA 1
ATOM 650 C C . PHE A 1 82 ? 14.316 -10.374 -10.171 1.00 93.38 82 PHE A C 1
ATOM 652 O O . PHE A 1 82 ? 14.458 -9.221 -10.571 1.00 93.38 82 PHE A O 1
ATOM 659 N N . THR A 1 83 ? 14.935 -11.407 -10.754 1.00 91.06 83 THR A N 1
ATOM 660 C CA . THR A 1 83 ? 15.903 -11.274 -11.860 1.00 91.06 83 THR A CA 1
ATOM 661 C C . THR A 1 83 ? 15.309 -10.543 -13.064 1.00 91.06 83 THR A C 1
ATOM 663 O O . THR A 1 83 ? 15.943 -9.652 -13.630 1.00 91.06 83 THR A O 1
ATOM 666 N N . ASP A 1 84 ? 14.064 -10.869 -13.415 1.00 90.62 84 ASP A N 1
ATOM 667 C CA . ASP A 1 84 ? 13.336 -10.236 -14.518 1.00 90.62 84 ASP A CA 1
ATOM 668 C C . ASP A 1 84 ? 12.337 -9.160 -14.087 1.00 90.62 84 ASP A C 1
ATOM 670 O O . ASP A 1 84 ? 11.601 -8.622 -14.916 1.00 90.62 84 ASP A O 1
ATOM 674 N N . ALA A 1 85 ? 12.334 -8.806 -12.801 1.00 95.94 85 ALA A N 1
ATOM 675 C CA . ALA A 1 85 ? 11.432 -7.796 -12.278 1.00 95.94 85 ALA A CA 1
ATOM 676 C C . ALA A 1 85 ? 11.718 -6.418 -12.884 1.00 95.94 85 ALA A C 1
ATOM 678 O O . ALA A 1 85 ? 12.863 -6.034 -13.143 1.00 95.94 85 ALA A O 1
ATOM 679 N N . ARG A 1 86 ? 10.653 -5.647 -13.097 1.00 97.25 86 ARG A N 1
ATOM 680 C CA . ARG A 1 86 ? 10.736 -4.326 -13.720 1.00 97.25 86 ARG A CA 1
ATOM 681 C C . ARG A 1 86 ? 9.690 -3.381 -13.172 1.00 97.25 86 ARG A C 1
ATOM 683 O O . ARG A 1 86 ? 8.635 -3.790 -12.695 1.00 97.25 86 ARG A O 1
ATOM 690 N N . TYR A 1 87 ? 9.973 -2.092 -13.268 1.00 98.19 87 TYR A N 1
ATOM 691 C CA . TYR A 1 87 ? 8.985 -1.067 -12.996 1.00 98.19 87 TYR A CA 1
ATOM 692 C C . TYR A 1 87 ? 8.120 -0.841 -14.229 1.00 98.19 87 TYR A C 1
ATOM 694 O O . TYR A 1 87 ? 8.657 -0.497 -15.277 1.00 98.19 87 TYR A O 1
ATOM 702 N N . ILE A 1 88 ? 6.800 -0.978 -14.097 1.00 98.06 88 ILE A N 1
ATOM 703 C CA . ILE A 1 88 ? 5.826 -0.717 -15.166 1.00 98.06 88 ILE A CA 1
ATOM 704 C C . ILE A 1 88 ? 4.890 0.405 -14.717 1.00 98.06 88 ILE A C 1
ATOM 706 O O . ILE A 1 88 ? 4.423 0.430 -13.577 1.00 98.06 88 ILE A O 1
ATOM 710 N N . CYS A 1 89 ? 4.642 1.366 -15.602 1.00 97.25 89 CYS A N 1
ATOM 711 C CA . CYS A 1 89 ? 3.716 2.460 -15.355 1.00 97.25 89 CYS A CA 1
ATOM 712 C C . CYS A 1 89 ? 2.264 1.974 -15.446 1.00 97.25 89 CYS A C 1
ATOM 714 O O . CYS A 1 89 ? 1.821 1.592 -16.528 1.00 97.25 89 CYS A O 1
ATOM 716 N N . GLU A 1 90 ? 1.483 2.101 -14.370 1.00 94.94 90 GLU A N 1
ATOM 717 C CA . GLU A 1 90 ? 0.060 1.702 -14.353 1.00 94.94 90 GLU A CA 1
ATOM 718 C C . GLU A 1 90 ? -0.804 2.498 -15.345 1.00 94.94 90 GLU A C 1
ATOM 720 O O . GLU A 1 90 ? -1.855 2.030 -15.770 1.00 94.94 90 GLU A O 1
ATOM 725 N N . LYS A 1 91 ? -0.380 3.715 -15.710 1.00 93.19 91 LYS A N 1
ATOM 726 C CA . LYS A 1 91 ? -1.157 4.624 -16.568 1.00 93.19 91 LYS A CA 1
ATOM 727 C C . LYS A 1 91 ? -0.835 4.476 -18.053 1.00 93.19 91 LYS A C 1
ATOM 729 O O . LYS A 1 91 ? -1.716 4.650 -18.885 1.00 93.19 91 LYS A O 1
ATOM 734 N N . THR A 1 92 ? 0.432 4.231 -18.387 1.00 95.12 92 THR A N 1
ATOM 735 C CA . THR A 1 92 ? 0.925 4.312 -19.775 1.00 95.12 92 THR A CA 1
ATOM 736 C C . THR A 1 92 ? 1.582 3.028 -20.271 1.00 95.12 92 THR A C 1
ATOM 738 O O . THR A 1 92 ? 1.832 2.909 -21.465 1.00 95.12 92 THR A O 1
ATOM 741 N N . GLY A 1 93 ? 1.900 2.082 -19.384 1.00 96.50 93 GLY A N 1
ATOM 742 C CA . GLY A 1 93 ? 2.587 0.838 -19.736 1.00 96.50 93 GLY A CA 1
ATOM 743 C C . GLY A 1 93 ? 4.069 0.988 -20.093 1.00 96.50 93 GLY A C 1
ATOM 744 O O . GLY A 1 93 ? 4.708 -0.017 -20.389 1.00 96.50 93 GLY A O 1
ATOM 745 N N . ILE A 1 94 ? 4.639 2.201 -20.049 1.00 97.25 94 ILE A N 1
ATOM 746 C CA . ILE A 1 94 ? 6.096 2.369 -20.168 1.00 97.25 94 ILE A CA 1
ATOM 747 C C . ILE A 1 94 ? 6.787 1.644 -19.017 1.00 97.25 94 ILE A C 1
ATOM 749 O O . ILE A 1 94 ? 6.231 1.563 -17.915 1.00 97.25 94 ILE A O 1
ATOM 753 N N . TRP A 1 95 ? 8.000 1.161 -19.240 1.00 98.06 95 TRP A N 1
ATOM 754 C CA . TRP A 1 95 ? 8.706 0.397 -18.225 1.00 98.06 95 TRP A CA 1
ATOM 755 C C . TRP A 1 95 ? 10.214 0.627 -18.241 1.00 98.06 95 TRP A C 1
ATOM 757 O O . TRP A 1 95 ? 10.795 1.105 -19.212 1.00 98.06 95 TRP A O 1
ATOM 767 N N . THR A 1 96 ? 10.841 0.299 -17.115 1.00 97.94 96 THR A N 1
ATOM 768 C CA . THR A 1 96 ? 12.293 0.347 -16.925 1.00 97.94 96 THR A CA 1
ATOM 769 C C . THR A 1 96 ? 12.725 -0.746 -15.948 1.00 97.94 96 THR A C 1
ATOM 771 O O . THR A 1 96 ? 11.982 -1.094 -15.026 1.00 97.94 96 THR A O 1
ATOM 774 N N . ARG A 1 97 ? 13.922 -1.307 -16.143 1.00 95.75 97 ARG A N 1
ATOM 775 C CA . ARG A 1 97 ? 14.530 -2.282 -15.215 1.00 95.75 97 ARG A CA 1
ATOM 776 C C . ARG A 1 97 ? 15.474 -1.617 -14.214 1.00 95.75 97 ARG A C 1
ATOM 778 O O . ARG A 1 97 ? 15.534 -2.032 -13.063 1.00 95.75 97 ARG A O 1
ATOM 785 N N . ASP A 1 98 ? 16.179 -0.576 -14.641 1.00 93.69 98 ASP A N 1
ATOM 786 C CA . ASP A 1 98 ? 17.293 0.037 -13.910 1.00 93.69 98 ASP A CA 1
ATOM 787 C C . ASP A 1 98 ? 17.114 1.546 -13.660 1.00 93.69 98 ASP A C 1
ATOM 789 O O . ASP A 1 98 ? 17.910 2.158 -12.949 1.00 93.69 98 ASP A O 1
ATOM 793 N N . GLY A 1 99 ? 16.064 2.158 -14.219 1.00 92.31 99 GLY A N 1
ATOM 794 C CA . GLY A 1 99 ? 15.844 3.604 -14.191 1.00 92.31 99 GLY A CA 1
ATOM 795 C C . GLY A 1 99 ? 16.768 4.392 -15.126 1.00 92.31 99 GLY A C 1
ATOM 796 O O . GLY A 1 99 ? 16.736 5.624 -15.095 1.00 92.31 99 GLY A O 1
ATOM 797 N N . ILE A 1 100 ? 17.573 3.703 -15.939 1.00 93.25 100 ILE A N 1
ATOM 798 C CA . ILE A 1 100 ? 18.498 4.272 -16.922 1.00 93.25 100 ILE A CA 1
ATOM 799 C C . ILE A 1 100 ? 17.911 4.086 -18.321 1.00 93.25 100 ILE A C 1
ATOM 801 O O . ILE A 1 100 ? 17.719 5.074 -19.024 1.00 93.25 100 ILE A O 1
ATOM 805 N N . LEU A 1 101 ? 17.576 2.848 -18.695 1.00 96.81 101 LEU A N 1
ATOM 806 C CA . LEU A 1 101 ? 16.939 2.525 -19.971 1.00 96.81 101 LEU A CA 1
ATOM 807 C C . LEU A 1 101 ? 15.420 2.499 -19.818 1.00 96.81 101 LEU A C 1
ATOM 809 O O . LEU A 1 101 ? 14.883 1.907 -18.874 1.00 96.81 101 LEU A O 1
ATOM 813 N N . TRP A 1 102 ? 14.730 3.130 -20.760 1.00 98.06 102 TRP A N 1
ATOM 814 C CA . TRP A 1 102 ? 13.279 3.250 -20.763 1.00 98.06 102 TRP A CA 1
ATOM 815 C C . TRP A 1 102 ? 12.706 2.655 -22.031 1.00 98.06 102 TRP A C 1
ATOM 817 O O . TRP A 1 102 ? 13.269 2.796 -23.111 1.00 98.06 102 TRP A O 1
ATOM 827 N N . PHE A 1 103 ? 11.565 1.996 -21.882 1.00 98.12 103 PHE A N 1
ATOM 828 C CA . PHE A 1 103 ? 10.906 1.305 -22.973 1.00 98.12 103 PHE A CA 1
ATOM 829 C C . PHE A 1 103 ? 9.429 1.675 -23.021 1.00 98.12 103 PHE A C 1
ATOM 831 O O . PHE A 1 103 ? 8.776 1.876 -21.989 1.00 98.12 103 PHE A O 1
ATOM 838 N N . SER A 1 104 ? 8.890 1.755 -24.232 1.00 97.44 104 SER A N 1
ATOM 839 C CA . SER A 1 104 ? 7.457 1.856 -24.469 1.00 97.44 104 SER A CA 1
ATOM 840 C C . SER A 1 104 ? 6.739 0.571 -24.028 1.00 97.44 104 SER A C 1
ATOM 842 O O . SER A 1 104 ? 7.354 -0.470 -23.781 1.00 97.44 104 SER A O 1
ATOM 844 N N . SER A 1 105 ? 5.407 0.609 -23.990 1.00 95.38 105 SER A N 1
ATOM 845 C CA . SER A 1 105 ? 4.595 -0.589 -23.744 1.00 95.38 105 SER A CA 1
ATOM 846 C C . SER A 1 105 ? 4.748 -1.667 -24.827 1.00 95.38 105 SER A C 1
ATOM 848 O O . SER A 1 105 ? 4.470 -2.832 -24.555 1.00 95.38 105 SER A O 1
ATOM 850 N N . SER A 1 106 ? 5.214 -1.309 -26.031 1.00 95.56 106 SER A N 1
ATOM 851 C CA . SER A 1 106 ? 5.546 -2.249 -27.110 1.00 95.56 106 SER A CA 1
ATOM 852 C C . SER A 1 106 ? 6.980 -2.793 -27.036 1.00 95.56 106 SER A C 1
ATOM 854 O O . SER A 1 106 ? 7.314 -3.697 -27.797 1.00 95.56 106 SER A O 1
ATOM 856 N N . GLY A 1 107 ? 7.815 -2.288 -26.119 1.00 95.19 107 GLY A N 1
ATOM 857 C CA . GLY A 1 107 ? 9.195 -2.745 -25.920 1.00 95.19 107 GLY A CA 1
ATOM 858 C C . GLY A 1 107 ? 10.251 -2.010 -26.750 1.00 95.19 107 GLY A C 1
ATOM 859 O O . GLY A 1 107 ? 11.398 -2.444 -26.782 1.00 95.19 107 GLY A O 1
ATOM 860 N N . GLU A 1 108 ? 9.893 -0.906 -27.404 1.00 97.38 108 GLU A N 1
ATOM 861 C CA . GLU A 1 108 ? 10.853 -0.041 -28.099 1.00 97.38 108 GLU A CA 1
ATOM 862 C C . GLU A 1 108 ? 11.546 0.884 -27.097 1.00 97.38 108 GLU A C 1
ATOM 864 O O . GLU A 1 108 ? 10.895 1.399 -26.188 1.00 97.38 108 GLU A O 1
ATOM 869 N N . GLU A 1 109 ? 12.852 1.102 -27.252 1.00 97.75 109 GLU A N 1
ATOM 870 C CA . GLU A 1 109 ? 13.594 2.047 -26.413 1.00 97.75 109 GLU A CA 1
ATOM 871 C C . GLU A 1 109 ? 13.091 3.478 -26.651 1.00 97.75 109 GLU A C 1
ATOM 873 O O . GLU A 1 109 ? 12.891 3.905 -27.790 1.00 97.75 109 GLU A O 1
ATOM 878 N N . ILE A 1 110 ? 12.864 4.210 -25.563 1.00 97.44 110 ILE A N 1
ATOM 879 C CA . ILE A 1 110 ? 12.385 5.593 -25.567 1.00 97.44 110 ILE A CA 1
ATOM 880 C C . ILE A 1 110 ? 13.278 6.465 -24.689 1.00 97.44 110 ILE A C 1
ATOM 882 O O . ILE A 1 110 ? 13.974 5.980 -23.796 1.00 97.44 110 ILE A O 1
ATOM 886 N N . GLU A 1 111 ? 13.197 7.775 -24.898 1.00 96.50 111 GLU A N 1
ATOM 887 C CA . GLU A 1 111 ? 13.840 8.738 -24.008 1.00 96.50 111 GLU A CA 1
ATOM 888 C C . GLU A 1 111 ? 13.272 8.648 -22.576 1.00 96.50 111 GLU A C 1
ATOM 890 O O . GLU A 1 111 ? 12.061 8.443 -22.399 1.00 96.50 111 GLU A O 1
ATOM 895 N N . PRO A 1 112 ? 14.112 8.837 -21.540 1.00 94.69 112 PRO A N 1
ATOM 896 C CA . PRO A 1 112 ? 13.659 8.885 -20.157 1.00 94.69 112 PRO A CA 1
ATOM 897 C C . PRO A 1 112 ? 12.578 9.958 -19.942 1.00 94.69 112 PRO A C 1
ATOM 899 O O . PRO A 1 112 ? 12.765 11.102 -20.362 1.00 94.69 112 PRO A O 1
ATOM 902 N N . PRO A 1 113 ? 11.469 9.652 -19.244 1.00 94.38 113 PRO A N 1
ATOM 903 C CA . PRO A 1 113 ? 10.435 10.645 -18.990 1.00 94.38 113 PRO A CA 1
ATOM 904 C C . PRO A 1 113 ? 10.911 11.772 -18.063 1.00 94.38 113 PRO A C 1
ATOM 906 O O . PRO A 1 113 ? 11.613 11.532 -17.079 1.00 94.38 113 PRO A O 1
ATOM 909 N N . ASP A 1 114 ? 10.420 12.990 -18.302 1.00 93.75 114 ASP A N 1
ATOM 910 C CA . ASP A 1 114 ? 10.772 14.184 -17.514 1.00 93.75 114 ASP A CA 1
ATOM 911 C C . ASP A 1 114 ? 10.369 14.097 -16.029 1.00 93.75 114 ASP A C 1
ATOM 913 O O . ASP A 1 114 ? 10.969 14.743 -15.165 1.00 93.75 114 ASP A O 1
ATOM 917 N N . SER A 1 115 ? 9.319 13.331 -15.715 1.00 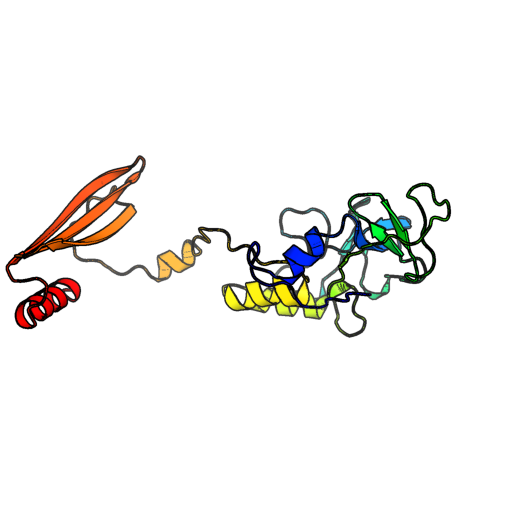94.38 115 SER A N 1
ATOM 918 C CA . SER A 1 115 ? 8.771 13.193 -14.362 1.00 94.38 115 SER A CA 1
ATOM 919 C C . SER A 1 115 ? 8.221 11.794 -14.134 1.00 94.38 115 SER A C 1
ATOM 921 O O . SER A 1 115 ? 7.331 11.348 -14.856 1.00 94.38 115 SER A O 1
ATOM 923 N N . VAL A 1 116 ? 8.691 11.126 -13.082 1.00 95.44 116 VAL A N 1
ATOM 924 C CA . VAL A 1 116 ? 8.327 9.743 -12.749 1.00 95.44 116 VAL A CA 1
ATOM 925 C C . VAL A 1 116 ? 8.094 9.589 -11.250 1.00 95.44 116 VAL A C 1
ATOM 927 O O . VAL A 1 116 ? 8.787 10.196 -10.434 1.00 95.44 116 VAL A O 1
ATOM 930 N N . THR A 1 117 ? 7.125 8.756 -10.882 1.00 95.81 117 THR A N 1
ATOM 931 C CA . THR A 1 117 ? 6.859 8.352 -9.497 1.00 95.81 117 THR A CA 1
ATOM 932 C C . THR A 1 117 ? 7.071 6.861 -9.352 1.00 95.81 117 THR A C 1
ATOM 934 O O . THR A 1 117 ? 6.499 6.095 -10.115 1.00 95.81 117 THR A O 1
ATOM 937 N N . PHE A 1 118 ? 7.817 6.439 -8.335 1.00 96.06 118 PHE A N 1
ATOM 938 C CA . PHE A 1 118 ? 7.990 5.028 -8.002 1.00 96.06 118 PHE A CA 1
ATOM 939 C C . PHE A 1 118 ? 7.246 4.683 -6.718 1.00 96.06 118 PHE A C 1
ATOM 941 O O . PHE A 1 118 ? 7.346 5.405 -5.726 1.00 96.06 118 PHE A O 1
ATOM 948 N N . HIS A 1 119 ? 6.539 3.556 -6.729 1.00 96.25 119 HIS A N 1
ATOM 949 C CA . HIS A 1 119 ? 5.922 2.979 -5.545 1.00 96.25 119 HIS A CA 1
ATOM 950 C C . HIS A 1 119 ? 6.430 1.558 -5.310 1.00 96.25 119 HIS A C 1
ATOM 952 O O . HIS A 1 119 ? 6.323 0.684 -6.173 1.00 96.25 119 HIS A O 1
ATOM 958 N N . ILE A 1 120 ? 6.872 1.300 -4.083 1.00 95.12 120 ILE A N 1
ATOM 959 C CA . ILE A 1 120 ? 7.242 -0.023 -3.585 1.00 95.12 120 ILE A CA 1
ATOM 960 C C . ILE A 1 120 ? 6.791 -0.154 -2.127 1.00 95.12 120 ILE A C 1
ATOM 962 O O . ILE A 1 120 ? 6.690 0.846 -1.417 1.00 95.12 120 ILE A O 1
ATOM 966 N N . TRP A 1 121 ? 6.509 -1.378 -1.683 1.00 96.56 121 TRP A N 1
ATOM 967 C CA . TRP A 1 121 ? 6.039 -1.654 -0.324 1.00 96.56 121 TRP A CA 1
ATOM 968 C C . TRP A 1 121 ? 6.752 -2.858 0.291 1.00 96.56 121 TRP A C 1
ATOM 970 O O . TRP A 1 121 ? 7.547 -3.534 -0.365 1.00 96.56 121 TRP A O 1
ATOM 980 N N . THR A 1 122 ? 6.500 -3.126 1.571 1.00 96.69 122 THR A N 1
ATOM 981 C CA . THR A 1 122 ? 7.328 -4.039 2.372 1.00 96.69 122 THR A CA 1
ATOM 982 C C . THR A 1 122 ? 7.347 -5.487 1.873 1.00 96.69 122 THR A C 1
ATOM 984 O O . THR A 1 122 ? 8.316 -6.188 2.151 1.00 96.69 122 THR A O 1
ATOM 987 N N . ALA A 1 123 ? 6.358 -5.949 1.097 1.00 96.69 123 ALA A N 1
ATOM 988 C CA . ALA A 1 123 ? 6.325 -7.331 0.597 1.00 96.69 123 ALA A CA 1
ATOM 989 C C . ALA A 1 123 ? 7.510 -7.722 -0.301 1.00 96.69 123 ALA A C 1
ATOM 991 O O . ALA A 1 123 ? 7.784 -8.914 -0.434 1.00 96.69 123 ALA A O 1
ATOM 992 N N . TYR A 1 124 ? 8.204 -6.741 -0.881 1.00 95.75 124 TYR A N 1
ATOM 993 C CA . TYR A 1 124 ? 9.402 -6.938 -1.704 1.00 95.75 124 TYR A CA 1
ATOM 994 C C . TYR A 1 124 ? 10.712 -6.874 -0.905 1.00 95.75 124 TYR A C 1
ATOM 996 O O . TYR A 1 124 ? 11.787 -7.097 -1.453 1.00 95.75 124 TYR A O 1
ATOM 1004 N N . SER A 1 125 ? 10.652 -6.513 0.379 1.00 93.62 125 SER A N 1
ATOM 1005 C CA . SER A 1 125 ? 11.844 -6.279 1.191 1.00 93.62 125 SER A CA 1
ATOM 1006 C C . SER A 1 125 ? 12.537 -7.594 1.560 1.00 93.62 125 SER A C 1
ATOM 1008 O O . SER A 1 125 ? 11.887 -8.476 2.125 1.00 93.62 125 SER A O 1
ATOM 1010 N N . PRO A 1 126 ? 13.865 -7.715 1.382 1.00 90.75 126 PRO A N 1
ATOM 1011 C CA . PRO A 1 126 ? 14.619 -8.853 1.907 1.00 90.75 126 PRO A CA 1
ATOM 1012 C C . PRO A 1 126 ? 14.756 -8.807 3.441 1.00 90.75 126 PRO A C 1
ATOM 1014 O O . PRO A 1 126 ? 15.165 -9.786 4.058 1.00 90.75 126 PRO A O 1
ATOM 1017 N N . PHE A 1 127 ? 14.414 -7.679 4.076 1.00 92.38 127 PHE A N 1
ATOM 1018 C CA . PHE A 1 127 ? 14.539 -7.472 5.522 1.00 92.38 127 PHE A CA 1
ATOM 1019 C C . PHE A 1 127 ? 13.263 -7.811 6.302 1.00 92.38 127 PHE A C 1
ATOM 1021 O O . PHE A 1 127 ? 13.209 -7.628 7.517 1.00 92.38 127 PHE A O 1
ATOM 1028 N N . THR A 1 128 ? 12.195 -8.247 5.634 1.00 94.25 128 THR A N 1
ATOM 1029 C CA . THR A 1 128 ? 10.924 -8.575 6.288 1.00 94.25 128 THR A CA 1
ATOM 1030 C C . THR A 1 128 ? 10.264 -9.760 5.596 1.00 94.25 128 THR A C 1
ATOM 1032 O O . THR A 1 128 ? 10.241 -9.861 4.373 1.00 94.25 128 THR A O 1
ATOM 1035 N N . THR A 1 129 ? 9.713 -10.681 6.383 1.00 97.00 129 THR A N 1
ATOM 1036 C CA . THR A 1 129 ? 8.985 -11.835 5.848 1.00 97.00 129 THR A CA 1
ATOM 1037 C C . THR A 1 129 ? 7.500 -11.529 5.716 1.00 97.00 129 THR A C 1
ATOM 1039 O O . THR A 1 129 ? 6.948 -10.751 6.495 1.00 97.00 129 THR A O 1
ATOM 1042 N N . TRP A 1 130 ? 6.811 -12.192 4.791 1.00 97.38 130 TRP A N 1
ATOM 1043 C CA . TRP A 1 130 ? 5.351 -12.110 4.701 1.00 97.38 130 TRP A CA 1
ATOM 1044 C C . TRP A 1 130 ? 4.675 -12.541 6.002 1.00 97.38 130 TRP A C 1
ATOM 1046 O O . TRP A 1 130 ? 3.690 -11.933 6.413 1.00 97.38 130 TRP A O 1
ATOM 1056 N N . VAL A 1 131 ? 5.258 -13.515 6.709 1.00 97.44 131 VAL A N 1
ATOM 1057 C CA . VAL A 1 131 ? 4.804 -13.936 8.043 1.00 97.44 131 VAL A CA 1
ATOM 1058 C C . VAL A 1 131 ? 4.828 -12.757 9.016 1.00 97.44 131 VAL A C 1
ATOM 1060 O O . VAL A 1 131 ? 3.883 -12.559 9.776 1.00 97.44 131 VAL A O 1
ATOM 1063 N N . GLN A 1 132 ? 5.897 -11.956 8.999 1.00 97.38 132 GLN A N 1
ATOM 1064 C CA . GLN A 1 132 ? 6.015 -10.779 9.854 1.00 97.38 132 GLN A CA 1
ATOM 1065 C C . GLN A 1 132 ? 5.009 -9.689 9.462 1.00 97.38 132 GLN A C 1
ATOM 1067 O O . GLN A 1 132 ? 4.355 -9.139 10.345 1.00 97.38 132 GLN A O 1
ATOM 1072 N N . ILE A 1 133 ? 4.808 -9.446 8.161 1.00 97.12 133 ILE A N 1
ATOM 1073 C CA . ILE A 1 133 ? 3.785 -8.506 7.667 1.00 97.12 133 ILE A CA 1
ATOM 1074 C C . ILE A 1 133 ? 2.395 -8.912 8.180 1.00 97.12 133 ILE A C 1
ATOM 1076 O O . ILE A 1 133 ? 1.666 -8.074 8.710 1.00 97.12 133 ILE A O 1
ATOM 1080 N N . VAL A 1 134 ? 2.034 -10.198 8.093 1.00 96.25 134 VAL A N 1
ATOM 1081 C CA . VAL A 1 134 ? 0.744 -10.701 8.597 1.00 96.25 134 VAL A CA 1
ATOM 1082 C C . VAL A 1 134 ? 0.647 -10.580 10.119 1.00 96.25 134 VAL A C 1
ATOM 1084 O O . VAL A 1 134 ? -0.391 -10.163 10.632 1.00 96.25 134 VAL A O 1
ATOM 1087 N N . LYS A 1 135 ? 1.720 -10.876 10.864 1.00 96.00 135 LYS A N 1
ATOM 1088 C CA . LYS A 1 135 ? 1.750 -10.664 12.323 1.00 96.00 135 LYS A CA 1
ATOM 1089 C C . LYS A 1 135 ? 1.489 -9.206 12.686 1.00 96.00 135 LYS A C 1
ATOM 1091 O O . LYS A 1 135 ? 0.720 -8.935 13.606 1.00 96.00 135 LYS A O 1
ATOM 1096 N N . ASP A 1 136 ? 2.117 -8.271 11.983 1.00 95.69 136 ASP A N 1
ATOM 1097 C CA . ASP A 1 136 ? 1.949 -6.847 12.261 1.00 95.69 136 ASP A CA 1
ATOM 1098 C C . ASP A 1 136 ? 0.561 -6.353 11.857 1.00 95.69 136 ASP A C 1
ATOM 1100 O O . ASP A 1 136 ? -0.047 -5.592 12.608 1.00 95.69 136 ASP A O 1
ATOM 1104 N N . TRP A 1 137 ? -0.006 -6.883 10.771 1.00 94.75 137 TRP A N 1
ATOM 1105 C CA . TRP A 1 137 ? -1.405 -6.664 10.417 1.00 94.75 137 TRP A CA 1
ATOM 1106 C C . TRP A 1 137 ? -2.370 -7.133 11.508 1.00 94.75 137 TRP A C 1
ATOM 1108 O O . TRP A 1 137 ? -3.269 -6.384 11.894 1.00 94.75 137 TRP A O 1
ATOM 1118 N N . MET A 1 138 ? -2.186 -8.340 12.049 1.00 92.50 138 MET A N 1
ATOM 1119 C CA . MET A 1 138 ? -3.055 -8.874 13.104 1.00 92.50 138 MET A CA 1
ATOM 1120 C C . MET A 1 138 ? -3.036 -8.003 14.369 1.00 92.50 138 MET A C 1
ATOM 1122 O O . MET A 1 138 ? -4.083 -7.784 14.975 1.00 92.50 138 MET A O 1
ATOM 1126 N N . LYS A 1 139 ? -1.884 -7.415 14.721 1.00 92.81 139 LYS A N 1
ATOM 1127 C CA . LYS A 1 139 ? -1.759 -6.470 15.850 1.00 92.81 139 LYS A CA 1
ATOM 1128 C C . LYS A 1 139 ? -2.515 -5.150 15.645 1.00 92.81 139 LYS A C 1
ATOM 1130 O O . LYS A 1 139 ? -2.664 -4.394 16.603 1.00 92.81 139 LYS A O 1
ATOM 1135 N N . THR A 1 140 ? -2.963 -4.848 14.423 1.00 91.00 140 THR A N 1
ATOM 1136 C CA . THR A 1 140 ? -3.784 -3.656 14.135 1.00 91.00 140 THR A CA 1
ATOM 1137 C C . THR A 1 140 ? -5.269 -3.852 14.439 1.00 91.00 140 THR A C 1
ATOM 1139 O O . THR A 1 140 ? -6.024 -2.883 14.406 1.00 91.00 140 THR A O 1
ATOM 1142 N N . LYS A 1 141 ? -5.715 -5.087 14.715 1.00 86.94 141 LYS A N 1
ATOM 1143 C CA . LYS A 1 141 ? -7.130 -5.391 14.965 1.00 86.94 141 LYS A CA 1
ATOM 1144 C C . LYS A 1 141 ? -7.646 -4.576 16.158 1.00 86.94 141 LYS A C 1
ATOM 1146 O O . LYS A 1 141 ? -7.083 -4.646 17.244 1.00 86.94 141 LYS A O 1
ATOM 1151 N N . GLY A 1 142 ? -8.714 -3.806 15.936 1.00 82.06 142 GLY A N 1
ATOM 1152 C CA . GLY A 1 142 ? -9.323 -2.941 16.954 1.00 82.06 142 GLY A CA 1
ATOM 1153 C C . GLY A 1 142 ? -8.558 -1.646 17.260 1.00 82.06 142 GLY A C 1
ATOM 1154 O O . GLY A 1 142 ? -8.964 -0.912 18.154 1.00 82.06 142 GLY A O 1
ATOM 1155 N N . ASP A 1 143 ? -7.474 -1.343 16.537 1.00 87.88 143 ASP A N 1
ATOM 1156 C CA . ASP A 1 143 ? -6.655 -0.145 16.745 1.00 87.88 143 ASP A CA 1
ATOM 1157 C C . ASP A 1 143 ? -6.454 0.604 15.420 1.00 87.88 143 ASP A C 1
ATOM 1159 O O . ASP A 1 143 ? -5.532 0.331 14.644 1.00 87.88 143 ASP A O 1
ATOM 1163 N N . THR A 1 144 ? -7.324 1.583 15.161 1.00 86.56 144 THR A N 1
ATOM 1164 C CA . THR A 1 144 ? -7.300 2.403 13.939 1.00 86.56 144 THR A CA 1
ATOM 1165 C C . THR A 1 144 ? -5.985 3.182 13.787 1.00 86.56 144 THR A C 1
ATOM 1167 O O . THR A 1 144 ? -5.532 3.427 12.667 1.00 86.56 144 THR A O 1
ATOM 1170 N N . GLY A 1 145 ? -5.310 3.537 14.888 1.00 88.00 145 GLY A N 1
ATOM 1171 C CA . GLY A 1 145 ? -4.016 4.225 14.855 1.00 88.00 145 GLY A CA 1
ATOM 1172 C C . GLY A 1 145 ? -2.895 3.323 14.336 1.00 88.00 145 GLY A C 1
ATOM 1173 O O . GLY A 1 145 ? -2.141 3.703 13.429 1.00 88.00 145 GLY A O 1
ATOM 1174 N N . LYS A 1 146 ? -2.821 2.090 14.847 1.00 90.12 146 LYS A N 1
ATOM 1175 C CA . LYS A 1 146 ? -1.906 1.065 14.319 1.00 90.12 146 LYS A CA 1
ATOM 1176 C C . LYS A 1 146 ? -2.265 0.672 12.895 1.00 90.12 146 LYS A C 1
ATOM 1178 O O . LYS A 1 146 ? -1.369 0.498 12.074 1.00 90.12 146 LYS A O 1
ATOM 1183 N N . ARG A 1 147 ? -3.558 0.593 12.577 1.00 92.62 147 ARG A N 1
ATOM 1184 C CA . ARG A 1 147 ? -4.050 0.298 11.229 1.00 92.62 147 ARG A CA 1
ATOM 1185 C C . ARG A 1 147 ? -3.592 1.335 10.211 1.00 92.62 147 ARG A C 1
ATOM 1187 O O . ARG A 1 147 ? -3.020 0.979 9.184 1.00 92.62 147 ARG A O 1
ATOM 1194 N N . LYS A 1 148 ? -3.767 2.614 10.539 1.00 91.94 148 LYS A N 1
ATOM 1195 C CA . LYS A 1 148 ? -3.259 3.739 9.754 1.00 91.94 148 LYS A CA 1
ATOM 1196 C C . LYS A 1 148 ? -1.749 3.654 9.567 1.00 91.94 148 LYS A C 1
ATOM 1198 O O . LYS A 1 148 ? -1.266 3.801 8.449 1.00 91.94 148 LYS A O 1
ATOM 1203 N N . THR A 1 149 ? -1.017 3.377 10.646 1.00 93.31 149 THR A N 1
ATOM 1204 C CA . THR A 1 149 ? 0.442 3.217 10.591 1.00 93.31 149 THR A CA 1
ATOM 1205 C C . THR A 1 149 ? 0.831 2.103 9.624 1.00 93.31 149 THR A C 1
ATOM 1207 O O . THR A 1 149 ? 1.645 2.345 8.744 1.00 93.31 149 THR A O 1
ATOM 1210 N N . PHE A 1 150 ? 0.201 0.930 9.713 1.00 95.00 150 PHE A N 1
ATOM 1211 C CA . PHE A 1 150 ? 0.453 -0.192 8.809 1.00 95.00 150 PHE A CA 1
ATOM 1212 C C . PHE A 1 150 ? 0.218 0.180 7.338 1.00 95.00 150 PHE A C 1
ATOM 1214 O O . PHE A 1 150 ? 1.093 -0.036 6.503 1.00 95.00 150 PHE A O 1
ATOM 1221 N N . VAL A 1 151 ? -0.921 0.800 7.013 1.00 94.31 151 VAL A N 1
ATOM 1222 C CA . VAL A 1 151 ? -1.220 1.231 5.635 1.00 94.31 151 VAL A CA 1
ATOM 1223 C C . VAL A 1 151 ? -0.170 2.227 5.129 1.00 94.31 151 VAL A C 1
ATOM 1225 O O . VAL A 1 151 ? 0.374 2.069 4.040 1.00 94.31 151 VAL A O 1
ATOM 1228 N N . ASN A 1 152 ? 0.196 3.210 5.948 1.00 93.56 152 ASN A N 1
ATOM 1229 C CA . ASN A 1 152 ? 1.144 4.249 5.558 1.00 93.56 152 ASN A CA 1
ATOM 1230 C C . ASN A 1 152 ? 2.594 3.768 5.426 1.00 93.56 152 ASN A C 1
ATOM 1232 O O . ASN A 1 152 ? 3.290 4.177 4.497 1.00 93.56 152 ASN A O 1
ATOM 1236 N N . THR A 1 153 ? 3.075 2.940 6.353 1.00 93.56 153 THR A N 1
ATOM 1237 C CA . THR A 1 153 ? 4.497 2.573 6.424 1.00 93.56 153 THR A CA 1
ATOM 1238 C C . THR A 1 153 ? 4.801 1.209 5.826 1.00 93.56 153 THR A C 1
ATOM 1240 O O . THR A 1 153 ? 5.887 1.031 5.287 1.00 93.56 153 THR A O 1
ATOM 1243 N N . THR A 1 154 ? 3.868 0.255 5.916 1.00 95.62 154 THR A N 1
ATOM 1244 C CA . THR A 1 154 ? 4.063 -1.118 5.424 1.00 95.62 154 THR A CA 1
ATOM 1245 C C . THR A 1 154 ? 3.553 -1.266 3.998 1.00 95.62 154 THR A C 1
ATOM 1247 O O . THR A 1 154 ? 4.265 -1.795 3.147 1.00 95.62 154 THR A O 1
ATOM 1250 N N . LEU A 1 155 ? 2.342 -0.772 3.711 1.00 95.50 155 LEU A N 1
ATOM 1251 C CA . LEU A 1 155 ? 1.777 -0.822 2.354 1.00 95.50 155 LEU A CA 1
ATOM 1252 C C . LEU A 1 155 ? 2.285 0.312 1.461 1.00 95.50 155 LEU A C 1
ATOM 1254 O O . LEU A 1 155 ? 2.222 0.195 0.244 1.00 95.50 155 LEU A O 1
ATOM 1258 N N . GLY A 1 156 ? 2.811 1.390 2.049 1.00 94.56 156 GLY A N 1
ATOM 1259 C CA . GLY A 1 156 ? 3.209 2.570 1.282 1.00 94.56 156 GLY A CA 1
ATOM 1260 C C . GLY A 1 156 ? 2.008 3.278 0.652 1.00 94.56 156 GLY A C 1
ATOM 1261 O O . GLY A 1 156 ? 2.150 3.933 -0.373 1.00 94.56 156 GLY A O 1
ATOM 1262 N N . GLU A 1 157 ? 0.829 3.160 1.264 1.00 93.31 157 GLU A N 1
ATOM 1263 C CA . GLU A 1 157 ? -0.430 3.683 0.741 1.00 93.31 157 GLU A CA 1
ATOM 1264 C C . GLU A 1 157 ? -0.973 4.804 1.629 1.00 93.31 157 GLU A C 1
ATOM 1266 O O . GLU A 1 157 ? -0.714 4.885 2.833 1.00 93.31 157 GLU A O 1
ATOM 1271 N N . THR A 1 158 ? -1.747 5.712 1.041 1.00 90.62 158 THR A N 1
ATOM 1272 C CA . THR A 1 158 ? -2.445 6.747 1.808 1.00 90.62 158 THR A CA 1
ATOM 1273 C C . THR A 1 158 ? -3.578 6.144 2.619 1.00 90.62 158 THR A C 1
ATOM 1275 O O . THR A 1 158 ? -4.367 5.360 2.097 1.00 90.62 158 THR A O 1
ATOM 1278 N N . TRP A 1 159 ? -3.725 6.592 3.859 1.00 87.50 159 TRP A N 1
ATOM 1279 C CA . TRP A 1 159 ? -4.844 6.208 4.703 1.00 87.50 159 TRP A CA 1
ATOM 1280 C C . TRP A 1 159 ? -6.060 7.066 4.374 1.00 87.50 159 TRP A C 1
ATOM 1282 O O . TRP A 1 159 ? -6.013 8.292 4.509 1.00 87.50 159 TRP A O 1
ATOM 1292 N N . GLU A 1 160 ? -7.154 6.417 4.002 1.00 82.44 160 GLU A N 1
ATOM 1293 C CA . GLU A 1 160 ? -8.470 7.032 3.914 1.00 82.44 160 GLU A CA 1
ATOM 1294 C C . GLU A 1 160 ? -9.284 6.574 5.121 1.00 82.44 160 GLU A C 1
ATOM 1296 O O . GLU A 1 160 ? -9.576 5.388 5.279 1.00 82.44 160 GLU A O 1
ATOM 1301 N N . ALA A 1 161 ? -9.616 7.510 6.012 1.00 67.81 161 ALA A N 1
ATOM 1302 C CA . ALA A 1 161 ? -10.546 7.202 7.083 1.00 67.81 161 ALA A CA 1
ATOM 1303 C C . ALA A 1 161 ? -11.907 6.956 6.432 1.00 67.81 161 ALA A C 1
ATOM 1305 O O . ALA A 1 161 ? -12.521 7.897 5.930 1.00 67.81 161 ALA A O 1
ATOM 1306 N N . LYS A 1 162 ? -12.378 5.705 6.421 1.00 61.47 162 LYS A N 1
ATOM 1307 C CA . LYS A 1 162 ? -13.776 5.430 6.093 1.00 61.47 162 LYS A CA 1
ATOM 1308 C C . LYS A 1 162 ? -14.610 6.193 7.120 1.00 61.47 162 LYS A C 1
ATOM 1310 O O . LYS A 1 162 ? -14.601 5.850 8.301 1.00 61.47 162 LYS A O 1
ATOM 1315 N N . ILE A 1 163 ? -15.253 7.279 6.695 1.00 44.41 163 ILE A N 1
ATOM 1316 C CA . ILE A 1 163 ? -16.206 8.010 7.530 1.00 44.41 163 ILE A CA 1
ATOM 1317 C C . ILE A 1 163 ? -17.265 6.981 7.939 1.00 44.41 163 ILE A C 1
ATOM 1319 O O . ILE A 1 163 ? -17.963 6.442 7.084 1.00 44.41 163 ILE A O 1
ATOM 1323 N N . GLY A 1 164 ? -17.318 6.649 9.229 1.00 49.66 164 GLY A N 1
ATOM 1324 C CA . GLY A 1 164 ? -18.209 5.611 9.742 1.00 49.66 164 GLY A CA 1
ATOM 1325 C C . GLY A 1 164 ? -17.627 4.195 9.779 1.00 49.66 164 GLY A C 1
ATOM 1326 O O . GLY A 1 164 ? -18.345 3.254 9.440 1.00 49.66 164 GLY A O 1
ATOM 1327 N N . GLU A 1 165 ? -16.389 3.995 10.259 1.00 48.19 165 GLU A N 1
ATOM 1328 C CA . GLU A 1 165 ? -16.077 2.742 10.974 1.00 48.19 165 GLU A CA 1
ATOM 1329 C C . GLU A 1 165 ? -17.091 2.611 12.121 1.00 48.19 165 GLU A C 1
ATOM 1331 O O . GLU A 1 165 ? -16.913 3.167 13.204 1.00 48.19 165 GLU A O 1
ATOM 1336 N N . ARG A 1 166 ? -18.215 1.934 11.844 1.00 48.09 166 ARG A N 1
ATOM 1337 C CA . ARG A 1 166 ? -19.134 1.469 12.875 1.00 48.09 166 ARG A CA 1
ATOM 1338 C C . ARG A 1 166 ? -18.288 0.607 13.807 1.00 48.09 166 ARG A C 1
ATOM 1340 O O . ARG A 1 166 ? -17.691 -0.357 13.320 1.00 48.09 166 ARG A O 1
ATOM 1347 N N . PRO A 1 167 ? -18.197 0.943 15.103 1.00 53.88 167 PRO A N 1
ATOM 1348 C CA . PRO A 1 167 ? -17.643 0.014 16.068 1.00 53.88 167 PRO A CA 1
ATOM 1349 C C . PRO A 1 167 ? -18.372 -1.321 15.906 1.00 53.88 167 PRO A C 1
ATOM 1351 O O . PRO A 1 167 ? -19.565 -1.337 15.586 1.00 53.88 167 PRO A O 1
ATOM 1354 N N . ASP A 1 168 ? -17.649 -2.426 16.071 1.00 53.81 168 ASP A N 1
ATOM 1355 C CA . ASP A 1 168 ? -18.243 -3.757 15.985 1.00 53.81 168 ASP A CA 1
ATOM 1356 C C . ASP A 1 168 ? -19.489 -3.816 16.888 1.00 53.81 168 ASP A C 1
ATOM 1358 O O . ASP A 1 168 ? -19.463 -3.325 18.023 1.00 53.81 168 ASP A O 1
ATOM 1362 N N . ALA A 1 169 ? -20.599 -4.351 16.373 1.00 56.53 169 ALA A N 1
ATOM 1363 C CA . ALA A 1 169 ? -21.869 -4.373 17.094 1.00 56.53 169 ALA A CA 1
ATOM 1364 C C . ALA A 1 169 ? -21.739 -5.129 18.426 1.00 56.53 169 ALA A C 1
ATOM 1366 O O . ALA A 1 169 ? -22.395 -4.767 19.405 1.00 56.53 169 ALA A O 1
ATOM 1367 N N . GLU A 1 170 ? -20.848 -6.123 18.476 1.00 57.47 170 GLU A N 1
ATOM 1368 C CA . GLU A 1 170 ? -20.500 -6.857 19.693 1.00 57.47 170 GLU A CA 1
ATOM 1369 C C . GLU A 1 170 ? -19.812 -5.941 20.719 1.00 57.47 170 GLU A C 1
ATOM 1371 O O . GLU A 1 170 ? -20.236 -5.876 21.872 1.00 57.47 170 GLU A O 1
ATOM 1376 N N . VAL A 1 171 ? -18.853 -5.117 20.283 1.00 64.00 171 VAL A N 1
ATOM 1377 C CA . VAL A 1 171 ? -18.150 -4.145 21.143 1.00 64.00 171 VAL A CA 1
ATOM 1378 C C . VAL A 1 171 ? -19.093 -3.044 21.644 1.00 64.00 171 VAL A C 1
ATOM 1380 O O . VAL A 1 171 ? -18.952 -2.566 22.769 1.00 64.00 171 VAL A O 1
ATOM 1383 N N . MET A 1 172 ? -20.076 -2.627 20.838 1.00 60.03 172 MET A N 1
ATOM 1384 C CA . MET A 1 172 ? -21.112 -1.688 21.289 1.00 60.03 172 MET A CA 1
ATOM 1385 C C . MET A 1 172 ? -22.059 -2.320 22.309 1.00 60.03 172 MET A C 1
ATOM 1387 O O . MET A 1 172 ? -22.488 -1.640 23.239 1.00 60.03 172 MET A O 1
ATOM 1391 N N . ALA A 1 173 ? -22.389 -3.604 22.149 1.00 64.25 173 ALA A N 1
ATOM 1392 C CA . ALA A 1 173 ? -23.247 -4.318 23.083 1.00 64.25 173 ALA A CA 1
ATOM 1393 C C . ALA A 1 173 ? -22.596 -4.471 24.464 1.00 64.25 173 ALA A C 1
ATOM 1395 O O . ALA A 1 173 ? -23.283 -4.305 25.469 1.00 64.25 173 ALA A O 1
ATOM 1396 N N . GLU A 1 174 ? -21.284 -4.707 24.513 1.00 68.69 174 GLU A N 1
ATOM 1397 C CA . GLU A 1 174 ? -20.508 -4.784 25.760 1.00 68.69 174 GLU A CA 1
ATOM 1398 C C . GLU A 1 174 ? -20.430 -3.449 26.516 1.00 68.69 174 GLU A C 1
ATOM 1400 O O . GLU A 1 174 ? -20.229 -3.436 27.727 1.00 68.69 174 GLU A O 1
ATOM 1405 N N . ARG A 1 175 ? -20.614 -2.322 25.818 1.00 66.69 175 ARG A N 1
ATOM 1406 C CA . ARG A 1 175 ? -20.613 -0.968 26.399 1.00 66.69 175 ARG A CA 1
ATOM 1407 C C . ARG A 1 175 ? -22.008 -0.449 26.744 1.00 66.69 175 ARG A C 1
ATOM 1409 O O . ARG A 1 175 ? -22.149 0.728 27.061 1.00 66.69 175 ARG A O 1
ATOM 1416 N N . LYS A 1 176 ? -23.043 -1.290 26.650 1.00 69.44 176 LYS A N 1
ATOM 1417 C CA . LYS A 1 176 ? -24.402 -0.900 27.034 1.00 69.44 176 LYS A CA 1
ATOM 1418 C C . LYS A 1 176 ? -24.453 -0.635 28.532 1.00 69.44 176 LYS A C 1
ATOM 1420 O O . LYS A 1 176 ? -24.189 -1.522 29.338 1.00 69.44 176 LYS A O 1
ATOM 1425 N N . GLU A 1 177 ? -24.877 0.564 28.884 1.00 67.62 177 GLU A N 1
ATOM 1426 C CA . GLU A 1 177 ? -25.269 0.917 30.240 1.00 67.62 177 GLU A CA 1
ATOM 1427 C C . GLU A 1 177 ? -26.781 1.133 30.305 1.00 67.62 177 GLU A C 1
ATOM 1429 O O . GLU A 1 177 ? -27.431 1.455 29.305 1.00 67.62 177 GLU A O 1
ATOM 1434 N N . HIS A 1 178 ? -27.361 0.910 31.483 1.00 67.81 178 HIS A N 1
ATOM 1435 C CA . HIS A 1 178 ? -28.776 1.174 31.696 1.00 67.81 178 HIS A CA 1
ATOM 1436 C C . HIS A 1 178 ? -28.982 2.682 31.861 1.00 67.81 178 HIS A C 1
ATOM 1438 O O . HIS A 1 178 ? -28.729 3.234 32.930 1.00 67.81 178 HIS A O 1
ATOM 1444 N N . TYR A 1 179 ? -29.461 3.342 30.808 1.00 66.06 179 TYR A N 1
ATOM 1445 C CA . TYR A 1 179 ? -29.805 4.758 30.852 1.00 66.06 179 TYR A CA 1
ATOM 1446 C C . TYR A 1 179 ? -31.245 4.931 31.352 1.00 66.06 179 TYR A C 1
ATOM 1448 O O . TYR A 1 179 ? -32.192 4.492 30.707 1.00 66.06 179 TYR A O 1
ATOM 1456 N N . SER A 1 180 ? -31.419 5.542 32.525 1.00 65.12 180 SER A N 1
ATOM 1457 C CA . SER A 1 180 ? -32.707 5.589 33.243 1.00 65.12 180 SER A CA 1
ATOM 1458 C C . SER A 1 180 ? -33.706 6.633 32.715 1.00 65.12 180 SER A C 1
ATOM 1460 O O . SER A 1 180 ? -34.741 6.857 33.343 1.00 65.12 180 SER A O 1
ATOM 1462 N N . ALA A 1 181 ? -33.422 7.290 31.588 1.00 71.38 181 ALA A N 1
ATOM 1463 C CA . ALA A 1 181 ? -34.309 8.302 31.024 1.00 71.38 181 ALA A CA 1
ATOM 1464 C C . ALA A 1 181 ? -35.426 7.676 30.164 1.00 71.38 181 ALA A C 1
ATOM 1466 O O . ALA A 1 181 ? -35.175 6.720 29.427 1.00 71.38 181 ALA A O 1
ATOM 1467 N N . PRO A 1 182 ? -36.652 8.229 30.194 1.00 79.81 182 PRO A N 1
ATOM 1468 C CA . PRO A 1 182 ? -37.733 7.784 29.324 1.00 79.81 182 PRO A CA 1
ATOM 1469 C C . PRO A 1 182 ? -37.444 8.202 27.875 1.00 79.81 182 PRO A C 1
ATOM 1471 O O . PRO A 1 182 ? -37.614 9.362 27.503 1.00 79.81 182 PRO A O 1
ATOM 1474 N N . VAL A 1 183 ? -37.017 7.250 27.048 1.00 85.44 183 VAL A N 1
ATOM 1475 C CA . VAL A 1 183 ? -36.759 7.448 25.616 1.00 85.44 183 VAL A CA 1
ATOM 1476 C C . VAL A 1 183 ? -37.668 6.502 24.821 1.00 85.44 183 VAL A C 1
ATOM 1478 O O . VAL A 1 183 ? -37.747 5.327 25.172 1.00 85.44 183 VAL A O 1
ATOM 1481 N N . PRO A 1 184 ? -38.373 6.966 23.771 1.00 87.94 184 PRO A N 1
ATOM 1482 C CA . PRO A 1 184 ? -39.192 6.086 22.938 1.00 87.94 184 PRO A CA 1
ATOM 1483 C C . PRO A 1 184 ? -38.376 4.962 22.281 1.00 87.94 184 PRO A C 1
ATOM 1485 O O . PRO A 1 184 ? -37.307 5.222 21.735 1.00 87.94 184 PRO A O 1
ATOM 1488 N N . ASP A 1 185 ? -38.932 3.749 22.212 1.00 85.62 185 ASP A N 1
ATOM 1489 C CA . ASP A 1 185 ? -38.248 2.554 21.677 1.00 85.62 185 ASP A CA 1
ATOM 1490 C C . ASP A 1 185 ? -37.741 2.694 20.227 1.00 85.62 185 ASP A C 1
ATOM 1492 O O . ASP A 1 185 ? -36.818 1.993 19.816 1.00 85.62 185 ASP A O 1
ATOM 1496 N N . ARG A 1 186 ? -38.342 3.584 19.421 1.00 88.06 186 ARG A N 1
ATOM 1497 C CA . ARG A 1 186 ? -37.909 3.836 18.029 1.00 88.06 186 ARG A CA 1
ATOM 1498 C C . ARG A 1 186 ? -36.669 4.729 17.921 1.00 88.06 186 ARG A C 1
ATOM 1500 O O . ARG A 1 186 ? -36.129 4.856 16.821 1.00 88.06 186 ARG A O 1
ATOM 1507 N N . VAL A 1 187 ? -36.221 5.351 19.010 1.00 88.50 187 VAL A N 1
ATOM 1508 C CA . VAL A 1 187 ? -35.022 6.194 19.015 1.00 88.50 187 VAL A CA 1
ATOM 1509 C C . VAL A 1 187 ? -33.777 5.313 18.951 1.00 88.50 187 VAL A C 1
ATOM 1511 O O . VAL A 1 187 ? -33.550 4.464 19.806 1.00 88.50 187 VAL A O 1
ATOM 1514 N N . ALA A 1 188 ? -32.945 5.541 17.939 1.00 86.62 188 ALA A N 1
ATOM 1515 C CA . ALA A 1 188 ? -31.683 4.839 17.739 1.00 86.62 188 ALA A CA 1
ATOM 1516 C C . ALA A 1 188 ? -30.490 5.580 18.362 1.00 86.62 188 ALA A C 1
ATOM 1518 O O . ALA A 1 188 ? -29.539 4.943 18.812 1.00 86.62 188 ALA A O 1
ATOM 1519 N N . TYR A 1 189 ? -30.516 6.915 18.370 1.00 84.44 189 TYR A N 1
ATOM 1520 C CA . TYR A 1 189 ? -29.472 7.734 18.985 1.00 84.44 189 TYR A CA 1
ATOM 1521 C C . TYR A 1 189 ? -30.021 9.075 19.476 1.00 84.44 189 TYR A C 1
ATOM 1523 O O . TYR A 1 189 ? -31.037 9.570 18.985 1.00 84.44 189 TYR A O 1
ATOM 1531 N N . LEU A 1 190 ? -29.323 9.661 20.449 1.00 87.88 190 LEU A N 1
ATOM 1532 C CA . LEU A 1 190 ? -29.619 10.977 21.006 1.00 87.88 190 LEU A CA 1
ATOM 1533 C C . LEU A 1 190 ? -28.582 11.999 20.535 1.00 87.88 190 LEU A C 1
ATOM 1535 O O . LEU A 1 190 ? -27.405 11.680 20.374 1.00 87.88 190 LEU A O 1
ATOM 1539 N N . THR A 1 191 ? -29.007 13.244 20.367 1.00 89.38 191 THR A N 1
ATOM 1540 C CA . THR A 1 191 ? -28.121 14.397 20.185 1.00 89.38 191 THR A CA 1
ATOM 1541 C C . THR A 1 191 ? -28.516 15.485 21.168 1.00 89.38 191 THR A C 1
ATOM 1543 O O . THR A 1 191 ? -29.691 15.852 21.221 1.00 89.38 191 THR A O 1
ATOM 1546 N N . ALA A 1 192 ? -27.550 16.034 21.897 1.00 89.44 192 ALA A N 1
ATOM 1547 C CA . ALA A 1 192 ? -27.748 17.205 22.740 1.00 89.44 192 ALA A CA 1
ATOM 1548 C C . ALA A 1 192 ? -27.119 18.432 22.075 1.00 89.44 192 ALA A C 1
ATOM 1550 O O . ALA A 1 192 ? -26.005 18.362 21.556 1.00 89.44 192 ALA A O 1
ATOM 1551 N N . GLY A 1 193 ? -27.838 19.548 22.084 1.00 88.19 193 GLY A N 1
ATOM 1552 C CA . GLY A 1 193 ? -27.350 20.834 21.601 1.00 88.19 193 GLY A CA 1
ATOM 1553 C C . GLY A 1 193 ? -27.702 21.938 22.584 1.00 88.19 193 GLY A C 1
ATOM 1554 O O . GLY A 1 193 ? -28.779 21.913 23.184 1.00 88.19 193 GLY A O 1
ATOM 1555 N N . ILE A 1 194 ? -26.794 22.898 22.736 1.00 91.38 194 ILE A N 1
ATOM 1556 C CA . ILE A 1 194 ? -26.995 24.097 23.548 1.00 91.38 194 ILE A CA 1
ATOM 1557 C C . ILE A 1 194 ? -26.878 25.303 22.624 1.00 91.38 194 ILE A C 1
ATOM 1559 O O . ILE A 1 194 ? -25.868 25.465 21.941 1.00 91.38 194 ILE A O 1
ATOM 1563 N N . ASP A 1 195 ? -27.914 26.135 22.609 1.00 92.12 195 ASP A N 1
ATOM 1564 C CA . ASP A 1 195 ? -27.926 27.419 21.914 1.00 92.12 195 ASP A CA 1
ATOM 1565 C C . ASP A 1 195 ? -27.738 28.554 22.927 1.00 92.12 195 ASP A C 1
ATOM 1567 O O . ASP A 1 195 ? -28.481 28.653 23.908 1.00 92.12 195 ASP A O 1
ATOM 1571 N N . SER A 1 196 ? -26.727 29.395 22.710 1.00 90.69 196 SER A N 1
ATOM 1572 C CA . SER A 1 196 ? -26.407 30.532 23.575 1.00 90.69 196 SER A CA 1
ATOM 1573 C C . SER A 1 196 ? -27.068 31.805 23.056 1.00 90.69 196 SER A C 1
ATOM 1575 O O . SER A 1 196 ? -26.810 32.220 21.925 1.00 90.69 196 SER A O 1
ATOM 1577 N N . GLN A 1 197 ? -27.856 32.474 23.891 1.00 88.62 197 GLN A N 1
ATOM 1578 C CA . GLN A 1 197 ? -28.466 33.769 23.591 1.00 88.62 197 GLN A CA 1
ATOM 1579 C C . GLN A 1 197 ? -28.046 34.818 24.622 1.00 88.62 197 GLN A C 1
ATOM 1581 O O . GLN A 1 197 ? -27.496 34.496 25.671 1.00 88.62 197 GLN A O 1
ATOM 1586 N N . LEU A 1 198 ? -28.299 36.099 24.334 1.00 89.44 198 LEU A N 1
ATOM 1587 C CA . LEU A 1 198 ? -27.844 37.209 25.185 1.00 89.44 198 LEU A CA 1
ATOM 1588 C C . LEU A 1 198 ? -28.311 37.094 26.646 1.00 89.44 198 LEU A C 1
ATOM 1590 O O . LEU A 1 198 ? -27.588 37.534 27.539 1.00 89.44 198 LEU A O 1
ATOM 1594 N N . ASP A 1 199 ? -29.489 36.513 26.879 1.00 92.12 199 ASP A N 1
ATOM 1595 C CA . ASP A 1 199 ? -30.176 36.446 28.170 1.00 92.12 199 ASP A CA 1
ATOM 1596 C C . ASP A 1 199 ? -30.446 35.020 28.682 1.00 92.12 199 ASP A C 1
ATOM 1598 O O . ASP A 1 199 ? -31.034 34.869 29.760 1.00 92.12 199 ASP A O 1
ATOM 1602 N N . ARG A 1 200 ? -30.051 33.981 27.930 1.00 90.31 200 ARG A N 1
ATOM 1603 C CA . ARG A 1 200 ? -30.268 32.577 28.308 1.00 90.31 200 ARG A CA 1
ATOM 1604 C C . ARG A 1 200 ? -29.442 31.584 27.496 1.00 90.31 200 ARG A C 1
ATOM 1606 O O . ARG A 1 200 ? -29.019 31.873 26.382 1.00 90.31 200 ARG A O 1
ATOM 1613 N N . TYR A 1 201 ? -29.355 30.364 28.012 1.00 91.81 201 TYR A N 1
ATOM 1614 C CA . TYR A 1 201 ? -28.981 29.168 27.262 1.00 91.81 201 TYR A CA 1
ATOM 1615 C C . TYR A 1 201 ? -30.196 28.254 27.074 1.00 91.81 201 TYR A C 1
ATOM 1617 O O . TYR A 1 201 ? -30.933 27.991 28.027 1.00 91.81 201 TYR A O 1
ATOM 1625 N N . GLU A 1 202 ? -30.403 27.753 25.857 1.00 93.38 202 GLU A N 1
ATOM 1626 C CA . GLU A 1 202 ? -31.413 26.735 25.553 1.00 93.38 202 GLU A CA 1
ATOM 1627 C C . GLU A 1 202 ? -30.739 25.401 25.242 1.00 93.38 202 GLU A C 1
ATOM 1629 O O . GLU A 1 202 ? -30.154 25.221 24.177 1.00 93.38 202 GLU A O 1
ATOM 1634 N N . MET A 1 203 ? -30.863 24.443 26.157 1.00 91.12 203 MET A N 1
ATOM 1635 C CA . MET A 1 203 ? -30.399 23.076 25.964 1.00 91.12 203 MET A CA 1
ATOM 1636 C C . MET A 1 203 ? -31.552 22.192 25.494 1.00 91.12 203 MET A C 1
ATOM 1638 O O . MET A 1 203 ? -32.649 22.216 26.064 1.00 91.12 203 MET A O 1
ATOM 1642 N N . ARG A 1 204 ? -31.313 21.403 24.445 1.00 91.69 204 ARG A N 1
ATOM 1643 C CA . ARG A 1 204 ? -32.283 20.449 23.899 1.00 91.69 204 ARG A CA 1
ATOM 1644 C C . ARG A 1 204 ? -31.620 19.112 23.637 1.00 91.69 204 ARG A C 1
ATOM 1646 O O . ARG A 1 204 ? -30.557 19.060 23.020 1.00 91.69 204 ARG A O 1
ATOM 1653 N N . VAL A 1 205 ? -32.296 18.046 24.041 1.00 90.06 205 VAL A N 1
ATOM 1654 C CA . VAL A 1 205 ? -31.934 16.672 23.698 1.00 90.06 205 VAL A CA 1
ATOM 1655 C C . VAL A 1 205 ? -32.966 16.142 22.718 1.00 90.06 205 VAL A C 1
ATOM 1657 O O . VAL A 1 205 ? -34.162 16.132 23.003 1.00 90.06 205 VAL A O 1
ATOM 1660 N N . TRP A 1 206 ? -32.497 15.705 21.558 1.00 90.94 206 TRP A N 1
ATOM 1661 C CA . TRP A 1 206 ? -33.312 15.121 20.502 1.00 90.94 206 TRP A CA 1
ATOM 1662 C C . TRP A 1 206 ? -32.994 13.644 20.357 1.00 90.94 206 TRP A C 1
ATOM 1664 O O . TRP A 1 206 ? -31.825 13.267 20.329 1.00 90.94 206 TRP A O 1
ATOM 1674 N N . GLY A 1 207 ? -34.029 12.822 20.239 1.00 91.19 207 GLY A N 1
ATOM 1675 C CA . GLY A 1 207 ? -33.915 11.430 19.835 1.00 91.19 207 GLY A CA 1
ATOM 1676 C C . GLY A 1 207 ? -34.241 11.276 18.366 1.00 91.19 207 GLY A C 1
ATOM 1677 O O . GLY A 1 207 ? -35.194 11.883 17.888 1.00 91.19 207 GLY A O 1
ATOM 1678 N N . TRP A 1 208 ? -33.456 10.461 17.670 1.00 90.44 208 TRP A N 1
ATOM 1679 C CA . TRP A 1 208 ? -33.558 10.237 16.234 1.00 90.44 208 TRP A CA 1
ATOM 1680 C C . TRP A 1 208 ? -33.870 8.781 15.929 1.00 90.44 208 TRP A C 1
ATOM 1682 O O . TRP A 1 208 ? -33.226 7.874 16.460 1.00 90.44 208 TRP A O 1
ATOM 1692 N N . GLY A 1 209 ? -34.847 8.566 15.057 1.00 90.81 209 GLY A N 1
ATOM 1693 C CA . GLY A 1 209 ? -35.256 7.263 14.556 1.00 90.81 209 GLY A CA 1
ATOM 1694 C C . GLY A 1 209 ? -35.023 7.119 13.050 1.00 90.81 209 GLY A C 1
ATOM 1695 O O . GLY A 1 209 ? -34.555 8.045 12.381 1.00 90.81 209 GLY A O 1
ATOM 1696 N N . PRO A 1 210 ? -35.339 5.943 12.486 1.00 85.31 210 PRO A N 1
ATOM 1697 C CA . PRO A 1 210 ? -35.255 5.710 11.048 1.00 85.31 210 PRO A CA 1
ATOM 1698 C C . PRO A 1 210 ? -36.111 6.706 10.255 1.00 85.31 210 PRO A C 1
ATOM 1700 O O . PRO A 1 210 ? -37.248 6.979 10.630 1.00 85.31 210 PRO A O 1
ATOM 1703 N N . GLY A 1 211 ? -35.584 7.199 9.131 1.00 87.00 211 GLY A N 1
ATOM 1704 C CA . GLY A 1 211 ? -36.308 8.129 8.256 1.00 87.00 211 GLY A CA 1
ATOM 1705 C C . GLY A 1 211 ? -36.346 9.575 8.755 1.00 87.00 211 GLY A C 1
ATOM 1706 O O . GLY A 1 211 ? -37.288 10.283 8.426 1.00 87.00 211 GLY A O 1
ATOM 1707 N N . GLU A 1 212 ? -35.353 9.995 9.550 1.00 82.75 212 GLU A N 1
ATOM 1708 C CA . GLU A 1 212 ? -35.248 11.352 10.125 1.00 82.75 212 GLU A CA 1
ATOM 1709 C C . GLU A 1 212 ? -36.399 11.723 11.079 1.00 82.75 212 GLU A C 1
ATOM 1711 O O . GLU A 1 212 ? -36.572 12.887 11.446 1.00 82.75 212 GLU A O 1
ATOM 1716 N N . GLU A 1 213 ? -37.165 10.729 11.540 1.00 91.56 213 GLU A N 1
ATOM 1717 C CA . GLU A 1 213 ? -38.118 10.925 12.627 1.00 91.56 213 GLU A CA 1
ATOM 1718 C C . GLU A 1 213 ? -37.372 11.388 13.884 1.00 91.56 213 GLU A C 1
ATOM 1720 O O . GLU A 1 213 ? -36.349 10.810 14.264 1.00 91.56 213 GLU A O 1
ATOM 1725 N N . SER A 1 214 ? -37.886 12.433 14.534 1.00 90.44 214 SER A N 1
ATOM 1726 C CA . SER A 1 214 ? -37.264 13.006 15.723 1.00 90.44 214 SER A CA 1
ATOM 1727 C C . SER A 1 214 ? -38.267 13.286 16.837 1.00 90.44 214 SER A C 1
ATOM 1729 O O . SER A 1 214 ? -39.421 13.647 16.596 1.00 90.44 214 SER A O 1
ATOM 1731 N N . TRP A 1 215 ? -37.803 13.129 18.077 1.00 91.81 215 TRP A N 1
ATOM 1732 C CA . TRP A 1 215 ? -38.555 13.407 19.298 1.00 91.81 215 TRP A CA 1
ATOM 1733 C C . TRP A 1 215 ? -37.742 14.328 20.196 1.00 91.81 215 TRP A C 1
ATOM 1735 O O . TRP A 1 215 ? -36.553 14.099 20.413 1.00 91.81 215 TRP A O 1
ATOM 1745 N N . LEU A 1 216 ? -38.380 15.359 20.744 1.00 90.31 216 LEU A N 1
ATOM 1746 C CA . LEU A 1 216 ? -37.774 16.158 21.802 1.00 90.31 216 LEU A CA 1
ATOM 1747 C C . LEU A 1 216 ? -37.830 15.349 23.104 1.00 90.31 216 LEU A C 1
ATOM 1749 O O . LEU A 1 216 ? -38.919 15.058 23.593 1.00 90.31 216 LEU A O 1
ATOM 1753 N N . ILE A 1 217 ? -36.664 14.976 23.626 1.00 88.81 217 ILE A N 1
ATOM 1754 C CA . ILE A 1 217 ? -36.519 14.124 24.815 1.00 88.81 217 ILE A CA 1
ATOM 1755 C C . ILE A 1 217 ? -36.423 14.971 26.077 1.00 88.81 217 ILE A C 1
ATOM 1757 O O . ILE A 1 217 ? -37.108 14.697 27.055 1.00 88.81 217 ILE A O 1
ATOM 1761 N N . ASP A 1 218 ? -35.606 16.021 26.037 1.00 87.81 218 ASP A N 1
ATOM 1762 C CA . ASP A 1 218 ? -35.467 16.954 27.149 1.00 87.81 218 ASP A CA 1
ATOM 1763 C C . ASP A 1 218 ? -35.258 18.381 26.643 1.00 87.81 218 ASP A C 1
ATOM 1765 O O . ASP A 1 218 ? -34.731 18.622 25.548 1.00 87.81 218 ASP A O 1
ATOM 1769 N N . ARG A 1 219 ? -35.695 19.339 27.457 1.00 90.12 219 ARG A N 1
ATOM 1770 C CA . ARG A 1 219 ? -35.539 20.765 27.214 1.00 90.12 219 ARG A CA 1
ATOM 1771 C C . ARG A 1 219 ? -35.297 21.487 28.526 1.00 90.12 219 ARG A C 1
ATOM 1773 O O . ARG A 1 219 ? -36.176 21.544 29.383 1.00 90.12 219 ARG A O 1
ATOM 1780 N N . GLN A 1 220 ? -34.160 22.166 28.604 1.00 89.81 220 GLN A N 1
ATOM 1781 C CA . GLN A 1 220 ? -33.801 23.002 29.742 1.00 89.81 220 GLN A CA 1
ATOM 1782 C C . GLN A 1 220 ? -33.461 24.411 29.262 1.00 89.81 220 GLN A C 1
ATOM 1784 O O . GLN A 1 220 ? -32.773 24.595 28.259 1.00 89.81 220 GLN A O 1
ATOM 1789 N N . ILE A 1 221 ? -33.974 25.418 29.968 1.00 92.56 221 ILE A N 1
ATOM 1790 C CA . ILE A 1 221 ? -33.665 26.824 29.701 1.00 92.56 221 ILE A CA 1
ATOM 1791 C C . ILE A 1 221 ? -33.009 27.399 30.943 1.00 92.56 221 ILE A C 1
ATOM 1793 O O . ILE A 1 221 ? -33.600 27.382 32.023 1.00 92.56 221 ILE A O 1
ATOM 1797 N N . ILE A 1 222 ? -31.811 27.940 30.775 1.00 91.94 222 ILE A N 1
ATOM 1798 C CA . ILE A 1 222 ? -31.031 28.526 31.858 1.00 91.94 222 ILE A CA 1
ATOM 1799 C C . ILE A 1 222 ? -30.973 30.023 31.611 1.00 91.94 222 ILE A C 1
ATOM 1801 O O . ILE A 1 222 ? -30.266 30.492 30.725 1.00 91.94 222 ILE A O 1
ATOM 1805 N N . MET A 1 223 ? -31.762 30.771 32.380 1.00 93.69 223 MET A N 1
ATOM 1806 C CA . MET A 1 223 ? -31.821 32.229 32.281 1.00 93.69 223 MET A CA 1
ATOM 1807 C C . MET A 1 223 ? -30.570 32.856 32.885 1.00 93.69 223 MET A C 1
ATOM 1809 O O . MET A 1 223 ? -30.199 32.514 34.010 1.00 93.69 223 MET A O 1
ATOM 1813 N N . GLY A 1 224 ? -29.972 33.813 32.188 1.00 89.75 224 GLY A N 1
ATOM 1814 C CA . GLY A 1 224 ? -28.778 34.527 32.618 1.00 89.75 224 GLY A CA 1
ATOM 1815 C C . GLY A 1 224 ? -27.967 35.015 31.426 1.00 89.75 224 GLY A C 1
ATOM 1816 O O . GLY A 1 224 ? -28.098 34.500 30.317 1.00 89.75 224 GLY A O 1
ATOM 1817 N N . ARG A 1 225 ? -27.128 36.026 31.641 1.00 89.19 225 ARG A N 1
ATOM 1818 C CA . ARG A 1 225 ? -26.256 36.506 30.571 1.00 89.19 225 ARG A CA 1
ATOM 1819 C C . ARG A 1 225 ? -25.259 35.419 30.184 1.00 89.19 225 ARG A C 1
ATOM 1821 O O . ARG A 1 225 ? -24.665 34.788 31.051 1.00 89.19 225 ARG A O 1
ATOM 1828 N N . HIS A 1 226 ? -25.055 35.234 28.886 1.00 85.94 226 HIS A N 1
ATOM 1829 C CA . HIS A 1 226 ? -24.175 34.188 28.361 1.00 85.94 226 HIS A CA 1
ATOM 1830 C C . HIS A 1 226 ? -22.722 34.245 28.873 1.00 85.94 226 HIS A C 1
ATOM 1832 O O . HIS A 1 226 ? -22.075 33.205 28.955 1.00 85.94 226 HIS A O 1
ATOM 1838 N N . ASP A 1 227 ? -22.227 35.435 29.216 1.00 87.06 227 ASP A N 1
ATOM 1839 C CA . ASP A 1 227 ? -20.861 35.708 29.676 1.00 87.06 227 ASP A CA 1
ATOM 1840 C C . ASP A 1 227 ? -20.709 35.744 31.208 1.00 87.06 227 ASP A C 1
ATOM 1842 O O . ASP A 1 227 ? -19.609 35.956 31.715 1.00 87.06 227 ASP A O 1
ATOM 1846 N N . ASP A 1 228 ? -21.799 35.552 31.951 1.00 92.19 228 ASP A N 1
ATOM 1847 C CA . ASP A 1 228 ? -21.808 35.610 33.409 1.00 92.19 228 ASP A CA 1
ATOM 1848 C C . ASP A 1 228 ? -21.401 34.266 34.038 1.00 92.19 228 ASP A C 1
ATOM 1850 O O . ASP A 1 228 ? -21.969 33.213 33.739 1.00 92.19 228 ASP A O 1
ATOM 1854 N N . GLU A 1 229 ? -20.439 34.306 34.962 1.00 92.44 229 GLU A N 1
A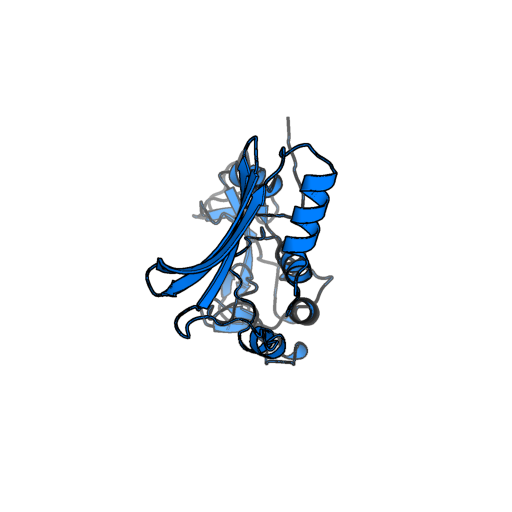TOM 1855 C CA . GLU A 1 229 ? -19.842 33.119 35.589 1.00 92.44 229 GLU A CA 1
ATOM 1856 C C . GLU A 1 229 ? -20.878 32.266 36.342 1.00 92.44 229 GLU A C 1
ATOM 1858 O O . GLU A 1 229 ? -20.879 31.040 36.231 1.00 92.44 229 GLU A O 1
ATOM 1863 N N . GLN A 1 230 ? -21.830 32.893 37.044 1.00 90.62 230 GLN A N 1
ATOM 1864 C CA . GLN A 1 230 ? -22.899 32.163 37.742 1.00 90.62 230 GLN A CA 1
ATOM 1865 C C . GLN A 1 230 ? -23.875 31.487 36.774 1.00 90.62 230 GLN A C 1
ATOM 1867 O O . GLN A 1 230 ? -24.522 30.491 37.108 1.00 90.62 230 GLN A O 1
ATOM 1872 N N . THR A 1 231 ? -24.023 32.037 35.572 1.00 89.62 231 THR A N 1
ATOM 1873 C CA . THR A 1 231 ? -24.837 31.440 34.516 1.00 89.62 231 THR A CA 1
ATOM 1874 C C . THR A 1 231 ? -24.130 30.235 33.906 1.00 89.62 231 THR A C 1
ATOM 1876 O O . THR A 1 231 ? -24.765 29.192 33.762 1.00 89.62 231 THR A O 1
ATOM 1879 N N . LEU A 1 232 ? -22.823 30.326 33.654 1.00 90.69 232 LEU A N 1
ATOM 1880 C CA . LEU A 1 232 ? -22.014 29.207 33.161 1.00 90.69 232 LEU A CA 1
ATOM 1881 C C . LEU A 1 232 ? -21.974 28.032 34.148 1.00 90.69 232 LEU A C 1
ATOM 1883 O O . LEU A 1 232 ? -22.191 26.898 33.736 1.00 90.69 232 LEU A O 1
ATOM 1887 N N . LEU A 1 233 ? -21.831 28.290 35.453 1.00 92.31 233 LEU A N 1
ATOM 1888 C CA . LEU A 1 233 ? -21.866 27.229 36.471 1.00 92.31 233 LEU A CA 1
ATOM 1889 C C . LEU A 1 233 ? -23.189 26.446 36.475 1.00 92.31 233 LEU A C 1
ATOM 1891 O O . LEU A 1 233 ? -23.193 25.231 36.655 1.00 92.31 233 LEU A O 1
ATOM 1895 N N . ARG A 1 234 ? -24.320 27.123 36.235 1.00 89.88 234 ARG A N 1
ATOM 1896 C CA . ARG A 1 234 ? -25.633 26.464 36.113 1.00 89.88 234 ARG A CA 1
ATOM 1897 C C . ARG A 1 234 ? -25.761 25.654 34.822 1.00 89.88 234 ARG A C 1
ATOM 1899 O O . ARG A 1 234 ? -26.450 24.638 34.816 1.00 89.88 234 ARG A O 1
ATOM 1906 N N . VAL A 1 235 ? -25.112 26.091 33.741 1.00 88.94 235 VAL A N 1
ATOM 1907 C CA . VAL A 1 235 ? -25.013 25.317 32.491 1.00 88.94 235 VAL A CA 1
ATOM 1908 C C . VAL A 1 235 ? -24.183 24.056 32.716 1.00 88.94 235 VAL A C 1
ATOM 1910 O O . VAL A 1 235 ? -24.632 22.974 32.348 1.00 88.94 235 VAL A O 1
ATOM 1913 N N . ASP A 1 236 ? -23.039 24.164 33.389 1.00 89.06 236 ASP A N 1
ATOM 1914 C CA . ASP A 1 236 ? -22.199 23.012 33.726 1.00 89.06 236 ASP A CA 1
ATOM 1915 C C . ASP A 1 236 ? -22.929 22.011 34.630 1.00 89.06 236 ASP A C 1
ATOM 1917 O O . ASP A 1 236 ? -22.846 20.802 34.411 1.00 89.06 236 ASP A O 1
ATOM 1921 N N . GLU A 1 237 ? -23.688 22.487 35.621 1.00 89.19 237 GLU A N 1
ATOM 1922 C CA . GLU A 1 237 ? -24.524 21.624 36.462 1.00 89.19 237 GLU A CA 1
ATOM 1923 C C . GLU A 1 237 ? -25.576 20.875 35.630 1.00 89.19 237 GLU A C 1
ATOM 1925 O O . GLU A 1 237 ? -25.785 19.677 35.824 1.00 89.19 237 GLU A O 1
ATOM 1930 N N . ALA A 1 238 ? -26.204 21.552 34.664 1.00 85.25 238 ALA A N 1
ATOM 1931 C CA . ALA A 1 238 ? -27.199 20.944 33.788 1.00 85.25 238 ALA A CA 1
ATOM 1932 C C . ALA A 1 238 ? -26.599 19.904 32.826 1.00 85.25 238 ALA A C 1
ATOM 1934 O O . ALA A 1 238 ? -27.236 18.883 32.576 1.00 85.25 238 ALA A O 1
ATOM 1935 N N . ILE A 1 239 ? -25.382 20.133 32.318 1.00 85.06 239 ILE A N 1
ATOM 1936 C CA . ILE A 1 239 ? -24.660 19.188 31.447 1.00 85.06 239 ILE A CA 1
ATOM 1937 C C . ILE A 1 239 ? -24.237 17.935 32.221 1.00 85.06 239 ILE A C 1
ATOM 1939 O O . ILE A 1 239 ? -24.320 16.827 31.698 1.00 85.06 239 ILE A O 1
ATOM 1943 N N . ASN A 1 240 ? -23.777 18.103 33.463 1.00 82.69 240 ASN A N 1
ATOM 1944 C CA . ASN A 1 240 ? -23.234 17.012 34.276 1.00 82.69 240 ASN A CA 1
ATOM 1945 C C . ASN A 1 240 ? -24.299 16.226 35.053 1.00 82.69 240 ASN A C 1
ATOM 1947 O O . ASN A 1 240 ? -23.971 15.301 35.802 1.00 82.69 240 ASN A O 1
ATOM 1951 N N . LYS A 1 241 ? -25.574 16.586 34.896 1.00 71.56 241 LYS A N 1
ATOM 1952 C CA . LYS A 1 241 ? -26.685 15.879 35.521 1.00 71.56 241 LYS A CA 1
ATOM 1953 C C . LYS A 1 241 ? -26.835 14.500 34.868 1.00 71.56 241 LYS A C 1
ATOM 1955 O O . LYS A 1 241 ? -27.251 14.398 33.717 1.00 71.56 241 LYS A O 1
ATOM 1960 N N . THR A 1 242 ? -26.437 13.466 35.607 1.00 54.12 242 THR A N 1
ATOM 1961 C CA . THR A 1 242 ? -26.510 12.049 35.210 1.00 54.12 242 THR A CA 1
ATOM 1962 C C . THR A 1 242 ? -27.869 11.443 35.524 1.00 54.12 242 THR A C 1
ATOM 1964 O O . THR A 1 242 ? -28.466 11.821 36.560 1.00 54.12 242 THR A O 1
#

Secondary structure (DSSP, 8-state):
----------BTTT-HHHHHHHTSSEEEEEEEE-TTT--EE------SS-SSEEEEETTEEEEEEEE-TTT--EE-GGG---TT-EEEETTT--EESSSSSEE-TTS-EEPPPSSEEEE--GGG-TTS-HHHHHHHHHTTTT-HHHHHHHHHHTS---B---TT-PPPHHHHHHT-----S---TT--EEEEEEEEETTEEEEEEEEE-GGG-EEEEEEEEEES-TT-HHHHHHHHHHHS--